Protein AF-0000000068017853 (afdb_homodimer)

Secondary structure (DSSP, 8-state):
--PPPPEEEEEEE-S-SEEE--SSPPSEEEEEEEEESSSEEEEEEEEE-TT--EEEEEEEE-S-SSSSSPEEEE--TT--EEEEEEEEEEEGGGTEEEEEEEEEEEESS-EEEEES--TT-EEEEEEEETT-EEEEEEEEESSSEEEEEEEEE-------/--PPPPEEEEEEE-S-SEEE--SSPPSEEEEEEEEESSSEEEEEEEEE-TT--EEEEEEEE-S-SSSSSPEEEE--TT--EEEEEEEEEEEGGGTEEEEEEEEEEEESS-EEEEES--TT-EEEEEEEETT-EEEEEEEEESSSEEEEEEEEE-------

Radius of gyration: 19.87 Å; Cα contacts (8 Å, |Δi|>4): 954; chains: 2; bounding box: 51×51×42 Å

Solvent-accessible surface area (backbone atoms only — not comparable to full-atom values): 16069 Å² total; per-residue (Å²): 129,84,66,72,58,50,31,42,35,48,64,49,62,35,84,53,60,43,83,47,73,72,89,70,69,55,64,33,48,41,32,41,35,38,25,32,35,72,36,31,10,19,42,26,36,31,24,22,29,80,83,65,45,80,44,77,46,68,71,40,33,32,88,52,41,73,49,94,66,62,51,71,49,73,50,52,98,88,42,48,31,32,26,41,36,37,19,34,16,48,42,72,95,75,72,36,71,42,18,31,13,22,44,27,44,28,38,82,81,49,73,48,73,66,44,34,67,39,59,88,40,53,76,48,72,48,40,36,36,81,73,15,27,55,18,47,61,35,31,17,22,40,65,33,25,11,20,43,24,40,27,34,33,31,38,64,75,72,84,123,127,83,68,70,58,49,31,42,36,50,64,48,60,33,83,53,60,44,82,47,73,72,90,70,69,55,64,34,48,41,32,40,36,40,26,33,36,72,34,33,10,19,44,26,37,31,25,22,31,82,84,67,46,80,44,79,47,67,70,41,34,32,88,51,40,72,52,92,68,61,51,70,49,73,49,54,96,89,41,50,32,31,28,42,35,36,21,33,14,48,43,69,96,74,70,36,72,41,19,31,14,24,42,26,43,28,38,82,82,50,73,46,71,66,43,34,65,40,58,86,38,52,74,49,72,48,39,36,35,82,72,16,26,53,20,45,61,34,32,17,23,40,66,33,25,12,20,44,23,38,28,34,34,31,39,65,72,71,78,124

Organism: Hordeum vulgare subsp. vulgare (NCBI:txid112509)

Nearest PDB structures (foldseek):
  5xfh-assembly1_B  TM=9.589E-01  e=2.106E-15  Oryza sativa Japonica Group
  5gvy-assembly1_B  TM=9.186E-01  e=6.347E-15  Oryza sativa Indica Group
  5xfh-assembly1_A  TM=9.585E-01  e=2.584E-14  Oryza sativa Japonica Group
  1xxr-assembly1_C  TM=8.280E-01  e=3.356E-11  Morus nigra
  1ouw-assembly2_D  TM=7.737E-01  e=3.203E-10  Calystegia sepium

InterPro domains:
  IPR001229 Jacalin-like lectin domain [PF01419] (9-151)
  IPR001229 Jacalin-like lectin domain [PS51752] (6-154)
  IPR001229 Jacalin-like lectin domain [SM00915] (14-154)
  IPR033734 Jacalin-like lectin domain, plant [cd09612] (17-152)
  IPR036404 Jacalin-like lectin domain superfamily [G3DSA:2.100.10.30] (5-154)
  IPR036404 Jacalin-like lectin domain superfamily [SSF51101] (4-154)

Structure (mmCIF, N/CA/C/O backbone):
data_AF-0000000068017853-model_v1
#
loop_
_entity.id
_entity.type
_entity.pdbx_description
1 polymer 'Predicted protein'
#
loop_
_atom_site.group_PDB
_atom_site.id
_atom_site.type_symbol
_atom_site.label_atom_id
_atom_site.label_alt_id
_atom_site.label_comp_id
_atom_site.label_asym_id
_atom_site.label_entity_id
_atom_site.label_seq_id
_atom_site.pdbx_PDB_ins_code
_atom_site.Cartn_x
_atom_site.Cartn_y
_atom_site.Cartn_z
_atom_site.occupancy
_atom_site.B_iso_or_equiv
_atom_site.auth_seq_id
_atom_site.auth_comp_id
_atom_site.auth_asym_id
_atom_site.auth_atom_id
_atom_site.pdbx_PDB_model_num
ATOM 1 N N . MET A 1 1 ? 26.875 -0.971 -8.438 1 36.81 1 MET A N 1
ATOM 2 C CA . MET A 1 1 ? 25.719 -0.076 -8.375 1 36.81 1 MET A CA 1
ATOM 3 C C . MET A 1 1 ? 24.688 -0.592 -7.375 1 36.81 1 MET A C 1
ATOM 5 O O . MET A 1 1 ? 24.219 -1.723 -7.496 1 36.81 1 MET A O 1
ATOM 9 N N . SER A 1 2 ? 24.812 -0.214 -6.188 1 47.81 2 SER A N 1
ATOM 10 C CA . SER A 1 2 ? 24.141 -0.821 -5.047 1 47.81 2 SER A CA 1
ATOM 11 C C . SER A 1 2 ? 22.625 -0.876 -5.266 1 47.81 2 SER A C 1
ATOM 13 O O . SER A 1 2 ? 22.031 0.088 -5.75 1 47.81 2 SER A O 1
ATOM 15 N N . SER A 1 3 ? 22.062 -2.084 -5.508 1 62.06 3 SER A N 1
ATOM 16 C CA . SER A 1 3 ? 20.656 -2.33 -5.746 1 62.06 3 SER A CA 1
ATOM 17 C C . SER A 1 3 ? 19.781 -1.614 -4.715 1 62.06 3 SER A C 1
ATOM 19 O O . SER A 1 3 ? 20.172 -1.501 -3.547 1 62.06 3 SER A O 1
ATOM 21 N N . SER A 1 4 ? 18.891 -0.824 -5.207 1 76.81 4 SER A N 1
ATOM 22 C CA . SER A 1 4 ? 17.969 -0.13 -4.32 1 76.81 4 SER A CA 1
ATOM 23 C C . SER A 1 4 ? 17.188 -1.115 -3.455 1 76.81 4 SER A C 1
ATOM 25 O O . SER A 1 4 ? 16.672 -2.121 -3.955 1 76.81 4 SER A O 1
ATOM 27 N N . PRO A 1 5 ? 17.156 -0.916 -2.262 1 88 5 PRO A N 1
ATOM 28 C CA . PRO A 1 5 ? 16.406 -1.817 -1.388 1 88 5 PRO A CA 1
ATOM 29 C C . PRO A 1 5 ? 14.906 -1.81 -1.685 1 88 5 PRO A C 1
ATOM 31 O O . PRO A 1 5 ? 14.367 -0.805 -2.16 1 88 5 PRO A O 1
ATOM 34 N N . VAL A 1 6 ? 14.266 -2.902 -1.474 1 93.69 6 VAL A N 1
ATOM 35 C CA . VAL A 1 6 ? 12.844 -3.061 -1.736 1 93.69 6 VAL A CA 1
ATOM 36 C C . VAL A 1 6 ? 12.055 -2.873 -0.442 1 93.69 6 VAL A C 1
ATOM 38 O O . VAL A 1 6 ? 12.57 -3.125 0.649 1 93.69 6 VAL A O 1
ATOM 41 N N . VAL A 1 7 ? 10.875 -2.396 -0.59 1 96.12 7 VAL A N 1
ATOM 42 C CA . VAL A 1 7 ? 9.914 -2.344 0.508 1 96.12 7 VAL A CA 1
ATOM 43 C C . VAL A 1 7 ? 9 -3.566 0.456 1 96.12 7 VAL A C 1
ATOM 45 O O . VAL A 1 7 ? 8.562 -3.977 -0.621 1 96.12 7 VAL A O 1
ATOM 48 N N . LYS A 1 8 ? 8.805 -4.16 1.636 1 97.69 8 LYS A N 1
ATOM 49 C CA . LYS A 1 8 ? 7.887 -5.293 1.748 1 97.69 8 LYS A CA 1
ATOM 50 C C . LYS A 1 8 ? 6.566 -4.871 2.385 1 97.69 8 LYS A C 1
ATOM 52 O O . LYS A 1 8 ? 6.539 -4.426 3.535 1 97.69 8 LYS A O 1
ATOM 57 N N . LEU A 1 9 ? 5.41 -5.023 1.639 1 98.75 9 LEU A N 1
ATOM 58 C CA . LEU A 1 9 ? 4.105 -4.516 2.051 1 98.75 9 LEU A CA 1
ATOM 59 C C . LEU A 1 9 ? 3.09 -5.645 2.154 1 98.75 9 LEU A C 1
ATOM 61 O O . LEU A 1 9 ? 2.961 -6.457 1.233 1 98.75 9 LEU A O 1
ATOM 65 N N . GLY A 1 10 ? 2.229 -5.621 3.137 1 98.44 10 GLY A N 1
ATOM 66 C CA . GLY A 1 10 ? 1.242 -6.672 3.338 1 98.44 10 GLY A CA 1
ATOM 67 C C . GLY A 1 10 ? 1.654 -7.684 4.391 1 98.44 10 GLY A C 1
ATOM 68 O O . GLY A 1 10 ? 2.359 -7.344 5.344 1 98.44 10 GLY A O 1
ATOM 69 N N . PRO A 1 11 ? 1.169 -8.867 4.262 1 98.38 11 PRO A N 1
ATOM 70 C CA . PRO A 1 11 ? 0.202 -9.352 3.271 1 98.38 11 PRO A CA 1
ATOM 71 C C . PRO A 1 11 ? -1.237 -8.984 3.627 1 98.38 11 PRO A C 1
ATOM 73 O O . PRO A 1 11 ? -1.512 -8.562 4.754 1 98.38 11 PRO A O 1
ATOM 76 N N . TRP A 1 12 ? -2.117 -9.062 2.74 1 98.75 12 TRP A N 1
ATOM 77 C CA . TRP A 1 12 ? -3.564 -8.953 2.9 1 98.75 12 TRP A CA 1
ATOM 78 C C . TRP A 1 12 ? -4.246 -10.289 2.625 1 98.75 12 TRP A C 1
ATOM 80 O O . TRP A 1 12 ? -3.867 -11.008 1.696 1 98.75 12 TRP A O 1
ATOM 90 N N . GLY A 1 13 ? -5.223 -10.594 3.336 1 98.44 13 GLY A N 1
ATOM 91 C CA . GLY A 1 13 ? -5.945 -11.836 3.146 1 98.44 13 GLY A CA 1
ATOM 92 C C . GLY A 1 13 ? -6.102 -12.633 4.426 1 98.44 13 GLY A C 1
ATOM 93 O O . GLY A 1 13 ? -6.242 -12.062 5.508 1 98.44 13 GLY A O 1
ATOM 94 N N . GLY A 1 14 ? -6.227 -13.961 4.312 1 97.69 14 GLY A N 1
ATOM 95 C CA . GLY A 1 14 ? -6.449 -14.828 5.457 1 97.69 14 GLY A CA 1
ATOM 96 C C . GLY A 1 14 ? -5.18 -15.5 5.953 1 97.69 14 GLY A C 1
ATOM 97 O O . GLY A 1 14 ? -4.105 -15.297 5.387 1 97.69 14 GLY A O 1
ATOM 98 N N . ASP A 1 15 ? -5.352 -16.344 6.984 1 96.75 15 ASP A N 1
ATOM 99 C CA . ASP A 1 15 ? -4.203 -16.984 7.625 1 96.75 15 ASP A CA 1
ATOM 100 C C . ASP A 1 15 ? -4.148 -18.469 7.293 1 96.75 15 ASP A C 1
ATOM 102 O O . ASP A 1 15 ? -3.312 -19.203 7.836 1 96.75 15 ASP A O 1
ATOM 106 N N . ASP A 1 16 ? -4.973 -18.906 6.395 1 96.81 16 ASP A N 1
ATOM 107 C CA . ASP A 1 16 ? -4.961 -20.312 6.004 1 96.81 16 ASP A CA 1
ATOM 108 C C . ASP A 1 16 ? -3.762 -20.625 5.113 1 96.81 16 ASP A C 1
ATOM 110 O O . ASP A 1 16 ? -3.045 -19.719 4.684 1 96.81 16 ASP A O 1
ATOM 114 N N . GLY A 1 17 ? -3.504 -21.922 4.961 1 97.75 17 GLY A N 1
ATOM 115 C CA . GLY A 1 17 ? -2.424 -22.359 4.09 1 97.75 17 GLY A CA 1
ATOM 116 C C . GLY A 1 17 ? -1.049 -22.156 4.695 1 97.75 17 GLY A C 1
ATOM 117 O O . GLY A 1 17 ? -0.903 -22.094 5.918 1 97.75 17 GLY A O 1
ATOM 118 N N . VAL A 1 18 ? -0.08 -22.172 3.842 1 98.38 18 VAL A N 1
ATOM 119 C CA . VAL A 1 18 ? 1.31 -22.016 4.262 1 98.38 18 VAL A CA 1
ATOM 120 C C . VAL A 1 18 ? 1.89 -20.719 3.701 1 98.38 18 VAL A C 1
ATOM 122 O O . VAL A 1 18 ? 1.58 -20.344 2.572 1 98.38 18 VAL A O 1
ATOM 125 N N . ALA A 1 19 ? 2.746 -20.141 4.559 1 98.69 19 ALA A N 1
ATOM 126 C CA . ALA A 1 19 ? 3.398 -18.906 4.137 1 98.69 19 ALA A CA 1
ATOM 127 C C . ALA A 1 19 ? 4.43 -19.172 3.041 1 98.69 19 ALA A C 1
ATOM 129 O O . ALA A 1 19 ? 5.168 -20.156 3.107 1 98.69 19 ALA A O 1
ATOM 130 N N . HIS A 1 20 ? 4.469 -18.344 2.023 1 98.81 20 HIS A N 1
ATOM 131 C CA . HIS A 1 20 ? 5.445 -18.391 0.94 1 98.81 20 HIS A CA 1
ATOM 132 C C . HIS A 1 20 ? 6.137 -17.047 0.771 1 98.81 20 HIS A C 1
ATOM 134 O O . HIS A 1 20 ? 5.5 -15.992 0.89 1 98.81 20 HIS A O 1
ATOM 140 N N . ASP A 1 21 ? 7.391 -17.078 0.522 1 98.62 21 ASP A N 1
ATOM 141 C CA . ASP A 1 21 ? 8.188 -15.875 0.29 1 98.62 21 ASP A CA 1
ATOM 142 C C . ASP A 1 21 ? 9.359 -16.172 -0.643 1 98.62 21 ASP A C 1
ATOM 144 O O . ASP A 1 21 ? 9.609 -17.328 -0.991 1 98.62 21 ASP A O 1
ATOM 148 N N . ILE A 1 22 ? 9.953 -15.102 -1.089 1 98.12 22 ILE A N 1
ATOM 149 C CA . ILE A 1 22 ? 11.18 -15.258 -1.865 1 98.12 22 ILE A CA 1
ATOM 150 C C . ILE A 1 22 ? 12.383 -14.898 -1.001 1 98.12 22 ILE A C 1
ATOM 152 O O . ILE A 1 22 ? 12.273 -14.117 -0.056 1 98.12 22 ILE A O 1
ATOM 156 N N . THR A 1 23 ? 13.531 -15.484 -1.418 1 95.44 23 THR A N 1
ATOM 157 C CA . THR A 1 23 ? 14.703 -15.32 -0.562 1 95.44 23 THR A CA 1
ATOM 158 C C . THR A 1 23 ? 15.688 -14.336 -1.178 1 95.44 23 THR A C 1
ATOM 160 O O . THR A 1 23 ? 16.531 -13.758 -0.474 1 95.44 23 THR A O 1
ATOM 163 N N . VAL A 1 24 ? 15.672 -14.234 -2.492 1 96.19 24 VAL A N 1
ATOM 164 C CA . VAL A 1 24 ? 16.547 -13.281 -3.17 1 96.19 24 VAL A CA 1
ATOM 165 C C . VAL A 1 24 ? 15.781 -11.992 -3.469 1 96.19 24 VAL A C 1
ATOM 167 O O . VAL A 1 24 ? 14.656 -12.039 -3.969 1 96.19 24 VAL A O 1
ATOM 170 N N . ALA A 1 25 ? 16.344 -10.844 -3.154 1 94.06 25 ALA A N 1
ATOM 171 C CA . ALA A 1 25 ? 15.672 -9.562 -3.344 1 94.06 25 ALA A CA 1
ATOM 172 C C . ALA A 1 25 ? 15.359 -9.32 -4.82 1 94.06 25 ALA A C 1
ATOM 174 O O . ALA A 1 25 ? 16.266 -9.328 -5.66 1 94.06 25 ALA A O 1
ATOM 175 N N . PRO A 1 26 ? 14.117 -9.062 -5.109 1 96 26 PRO A N 1
ATOM 176 C CA . PRO A 1 26 ? 13.742 -8.852 -6.512 1 96 26 PRO A CA 1
ATOM 177 C C . PRO A 1 26 ? 14.031 -7.434 -6.992 1 96 26 PRO A C 1
ATOM 179 O O . PRO A 1 26 ? 13.875 -6.473 -6.23 1 96 26 PRO A O 1
ATOM 182 N N . GLN A 1 27 ? 14.445 -7.316 -8.297 1 94.38 27 GLN A N 1
ATOM 183 C CA . GLN A 1 27 ? 14.688 -5.996 -8.867 1 94.38 27 GLN A CA 1
ATOM 184 C C . GLN A 1 27 ? 13.773 -5.734 -10.062 1 94.38 27 GLN A C 1
ATOM 186 O O . GLN A 1 27 ? 13.484 -4.582 -10.391 1 94.38 27 GLN A O 1
ATOM 191 N N . ARG A 1 28 ? 13.328 -6.828 -10.672 1 95.38 28 ARG A N 1
ATOM 192 C CA . ARG A 1 28 ? 12.438 -6.684 -11.82 1 95.38 28 ARG A CA 1
ATOM 193 C C . ARG A 1 28 ? 11.562 -7.922 -11.992 1 95.38 28 ARG A C 1
ATOM 195 O O . ARG A 1 28 ? 12.062 -9.047 -11.992 1 95.38 28 ARG A O 1
ATOM 202 N N . LEU A 1 29 ? 10.305 -7.715 -12.156 1 97.88 29 LEU A N 1
ATOM 203 C CA . LEU A 1 29 ? 9.406 -8.812 -12.516 1 97.88 29 LEU A CA 1
ATOM 204 C C . LEU A 1 29 ? 9.492 -9.117 -14.008 1 97.88 29 LEU A C 1
ATOM 206 O O . LEU A 1 29 ? 9.539 -8.195 -14.828 1 97.88 29 LEU A O 1
ATOM 210 N N . GLU A 1 30 ? 9.539 -10.336 -14.336 1 98.38 30 GLU A N 1
ATOM 211 C CA . GLU A 1 30 ? 9.633 -10.734 -15.734 1 98.38 30 GLU A CA 1
ATOM 212 C C . GLU A 1 30 ? 8.32 -11.328 -16.234 1 98.38 30 GLU A C 1
ATOM 214 O O . GLU A 1 30 ? 7.898 -11.078 -17.359 1 98.38 30 GLU A O 1
ATOM 219 N N . SER A 1 31 ? 7.73 -12.125 -15.453 1 98.88 31 SER A N 1
ATOM 220 C CA . SER A 1 31 ? 6.465 -12.742 -15.844 1 98.88 31 SER A CA 1
ATOM 221 C C . SER A 1 31 ? 5.645 -13.133 -14.617 1 98.88 31 SER A C 1
ATOM 223 O O . SER A 1 31 ? 6.191 -13.312 -13.531 1 98.88 31 SER A O 1
ATOM 225 N N . ILE A 1 32 ? 4.34 -13.258 -14.742 1 98.94 32 ILE A N 1
ATOM 226 C CA . ILE A 1 32 ? 3.395 -13.703 -13.727 1 98.94 32 ILE A CA 1
ATOM 227 C C . ILE A 1 32 ? 2.432 -14.727 -14.328 1 98.94 32 ILE A C 1
ATOM 229 O O . ILE A 1 32 ? 1.851 -14.484 -15.391 1 98.94 32 ILE A O 1
ATOM 233 N N . THR A 1 33 ? 2.334 -15.82 -13.734 1 98.88 33 THR A N 1
ATOM 234 C CA . THR A 1 33 ? 1.409 -16.875 -14.148 1 98.88 33 THR A CA 1
ATOM 235 C C . THR A 1 33 ? 0.33 -17.094 -13.094 1 98.88 33 THR A C 1
ATOM 237 O O . THR A 1 33 ? 0.636 -17.266 -11.914 1 98.88 33 THR A O 1
ATOM 240 N N . ILE A 1 34 ? -0.96 -17.094 -13.5 1 98.81 34 ILE A N 1
ATOM 241 C CA . ILE A 1 34 ? -2.076 -17.141 -12.562 1 98.81 34 ILE A CA 1
ATOM 242 C C . ILE A 1 34 ? -3.062 -18.234 -12.992 1 98.81 34 ILE A C 1
ATOM 244 O O . ILE A 1 34 ? -3.48 -18.266 -14.156 1 98.81 34 ILE A O 1
ATOM 248 N N . ARG A 1 35 ? -3.383 -19.125 -12.109 1 98.62 35 ARG A N 1
ATOM 249 C CA . ARG A 1 35 ? -4.543 -20 -12.234 1 98.62 35 ARG A CA 1
ATOM 250 C C . ARG A 1 35 ? -5.73 -19.453 -11.445 1 98.62 35 ARG A C 1
ATOM 252 O O . ARG A 1 35 ? -5.598 -19.109 -10.273 1 98.62 35 ARG A O 1
ATOM 259 N N . TRP A 1 36 ? -6.848 -19.422 -12.141 1 98.56 36 TRP A N 1
ATOM 260 C CA . TRP A 1 36 ? -7.961 -18.766 -11.461 1 98.56 36 TRP A CA 1
ATOM 261 C C . TRP A 1 36 ? -9.297 -19.281 -11.984 1 98.56 36 TRP A C 1
ATOM 263 O O . TRP A 1 36 ? -9.359 -19.891 -13.055 1 98.56 36 TRP A O 1
ATOM 273 N N . GLY A 1 37 ? -10.289 -19.188 -11.258 1 97.31 37 GLY A N 1
ATOM 274 C CA . GLY A 1 37 ? -11.711 -19.375 -11.508 1 97.31 37 GLY A CA 1
ATOM 275 C C . GLY A 1 37 ? -12.586 -18.438 -10.719 1 97.31 37 GLY A C 1
ATOM 276 O O . GLY A 1 37 ? -12.445 -17.219 -10.812 1 97.31 37 GLY A O 1
ATOM 277 N N . LYS A 1 38 ? -13.406 -18.984 -9.852 1 96.12 38 LYS A N 1
ATOM 278 C CA . LYS A 1 38 ? -14.188 -18.125 -8.969 1 96.12 38 LYS A CA 1
ATOM 279 C C . LYS A 1 38 ? -13.281 -17.297 -8.055 1 96.12 38 LYS A C 1
ATOM 281 O O . LYS A 1 38 ? -13.578 -16.141 -7.746 1 96.12 38 LYS A O 1
ATOM 286 N N . VAL A 1 39 ? -12.18 -17.969 -7.633 1 98.12 39 VAL A N 1
ATOM 287 C CA . VAL A 1 39 ? -11.133 -17.344 -6.84 1 98.12 39 VAL A CA 1
ATOM 288 C C . VAL A 1 39 ? -9.766 -17.641 -7.453 1 98.12 39 VAL A C 1
ATOM 290 O O . VAL A 1 39 ? -9.672 -18.266 -8.508 1 98.12 39 VAL A O 1
ATOM 293 N N . LEU A 1 40 ? -8.734 -17.156 -6.898 1 98.75 40 LEU A N 1
ATOM 294 C CA . LEU A 1 40 ? -7.387 -17.453 -7.379 1 98.75 40 LEU A CA 1
ATOM 295 C C . LEU A 1 40 ? -6.887 -18.781 -6.828 1 98.75 40 LEU A C 1
ATOM 297 O O . LEU A 1 40 ? -6.887 -18.984 -5.613 1 98.75 40 LEU A O 1
ATOM 301 N N . ASP A 1 41 ? -6.488 -19.594 -7.707 1 98.62 41 ASP A N 1
ATOM 302 C CA . ASP A 1 41 ? -6 -20.906 -7.309 1 98.62 41 ASP A CA 1
ATOM 303 C C . ASP A 1 41 ? -4.496 -20.891 -7.039 1 98.62 41 ASP A C 1
ATOM 305 O O . ASP A 1 41 ? -4.031 -21.438 -6.039 1 98.62 41 ASP A O 1
ATOM 309 N N . SER A 1 42 ? -3.801 -20.219 -7.879 1 98.62 42 SER A N 1
ATOM 310 C CA . SER A 1 42 ? -2.357 -20.188 -7.66 1 98.62 42 SER A CA 1
ATOM 311 C C . SER A 1 42 ? -1.707 -19.031 -8.406 1 98.62 42 SER A C 1
ATOM 313 O O . SER A 1 42 ? -2.281 -18.5 -9.352 1 98.62 42 SER A O 1
ATOM 315 N N . VAL A 1 43 ? -0.53 -18.625 -7.965 1 98.81 43 VAL A N 1
ATOM 316 C CA . VAL A 1 43 ? 0.291 -17.609 -8.602 1 98.81 43 VAL A CA 1
ATOM 317 C C . VAL A 1 43 ? 1.741 -18.078 -8.68 1 98.81 43 VAL A C 1
ATOM 319 O O . VAL A 1 43 ? 2.24 -18.719 -7.754 1 98.81 43 VAL A O 1
ATOM 322 N N . ALA A 1 44 ? 2.383 -17.812 -9.75 1 98.88 44 ALA A N 1
ATOM 323 C CA . ALA A 1 44 ? 3.818 -17.969 -9.961 1 98.88 44 ALA A CA 1
ATOM 324 C C . ALA A 1 44 ? 4.402 -16.75 -10.68 1 98.88 44 ALA A C 1
ATOM 326 O O . ALA A 1 44 ? 3.686 -16.031 -11.375 1 98.88 44 ALA A O 1
ATOM 327 N N . PHE A 1 45 ? 5.691 -16.547 -10.438 1 98.94 45 PHE A N 1
ATOM 328 C CA . PHE A 1 45 ? 6.301 -15.445 -11.164 1 98.94 45 PHE A CA 1
ATOM 329 C C . PHE A 1 45 ? 7.809 -15.641 -11.289 1 98.94 45 PHE A C 1
ATOM 331 O O . PHE A 1 45 ? 8.406 -16.391 -10.516 1 98.94 45 PHE A O 1
ATOM 338 N N . THR A 1 46 ? 8.352 -15.023 -12.258 1 98.88 46 THR A N 1
ATOM 339 C CA . THR A 1 46 ? 9.797 -14.938 -12.43 1 98.88 46 THR A CA 1
ATOM 340 C C . THR A 1 46 ? 10.266 -13.492 -12.289 1 98.88 46 THR A C 1
ATOM 342 O O . THR A 1 46 ? 9.539 -12.555 -12.625 1 98.88 46 THR A O 1
ATOM 345 N N . TYR A 1 47 ? 11.469 -13.359 -11.781 1 98.31 47 TYR A N 1
ATOM 346 C CA . TYR A 1 47 ? 12.016 -12.031 -11.539 1 98.31 47 TYR A CA 1
ATOM 347 C C . TYR A 1 47 ? 13.539 -12.047 -11.633 1 98.31 47 TYR A C 1
ATOM 349 O O . TYR A 1 47 ? 14.156 -13.109 -11.586 1 98.31 47 TYR A O 1
ATOM 357 N N . ARG A 1 48 ? 14.117 -10.922 -11.82 1 97.19 48 ARG A N 1
ATOM 358 C CA . ARG A 1 48 ? 15.57 -10.75 -11.836 1 97.19 48 ARG A CA 1
ATOM 359 C C . ARG A 1 48 ? 16.047 -10.062 -10.562 1 97.19 48 ARG A C 1
ATOM 361 O O . ARG A 1 48 ? 15.367 -9.195 -10.023 1 97.19 48 ARG A O 1
ATOM 368 N N . ASP A 1 49 ? 17.203 -10.523 -10.141 1 95.38 49 ASP A N 1
ATOM 369 C CA . ASP A 1 49 ? 17.812 -9.891 -8.977 1 95.38 49 ASP A CA 1
ATOM 370 C C . ASP A 1 49 ? 18.812 -8.805 -9.398 1 95.38 49 ASP A C 1
ATOM 372 O O . ASP A 1 49 ? 18.844 -8.406 -10.562 1 95.38 49 ASP A O 1
ATOM 376 N N . LYS A 1 50 ? 19.531 -8.258 -8.445 1 91.94 50 LYS A N 1
ATOM 377 C CA . LYS A 1 50 ? 20.422 -7.133 -8.703 1 91.94 50 LYS A CA 1
ATOM 378 C C . LYS A 1 50 ? 21.531 -7.516 -9.688 1 91.94 50 LYS A C 1
ATOM 380 O O . LYS A 1 50 ? 22.078 -6.652 -10.375 1 91.94 50 LYS A O 1
ATOM 385 N N . ASP A 1 51 ? 21.859 -8.828 -9.75 1 93.94 51 ASP A N 1
ATOM 386 C CA . ASP A 1 51 ? 22.906 -9.328 -10.648 1 93.94 51 ASP A CA 1
ATOM 387 C C . ASP A 1 51 ? 22.297 -9.805 -11.969 1 93.94 51 ASP A C 1
ATOM 389 O O . ASP A 1 51 ? 22.938 -10.547 -12.719 1 93.94 51 ASP A O 1
ATOM 393 N N . ASN A 1 52 ? 21.047 -9.547 -12.203 1 95.06 52 ASN A N 1
ATOM 394 C CA . ASN A 1 52 ? 20.328 -9.883 -13.422 1 95.06 52 ASN A CA 1
ATOM 395 C C . ASN A 1 52 ? 20.094 -11.383 -13.547 1 95.06 52 ASN A C 1
ATOM 397 O O . ASN A 1 52 ? 19.906 -11.898 -14.648 1 95.06 52 ASN A O 1
ATOM 401 N N . GLN A 1 53 ? 20.234 -12.023 -12.422 1 97.44 53 GLN A N 1
ATOM 402 C CA . GLN A 1 53 ? 19.922 -13.453 -12.43 1 97.44 53 GLN A CA 1
ATOM 403 C C . GLN A 1 53 ? 18.422 -13.695 -12.367 1 97.44 53 GLN A C 1
ATOM 405 O O . GLN A 1 53 ? 17.719 -13.016 -11.617 1 97.44 53 GLN A O 1
ATOM 410 N N . LEU A 1 54 ? 17.969 -14.656 -13.141 1 98.19 54 LEU A N 1
ATOM 411 C CA . LEU A 1 54 ? 16.547 -15 -13.188 1 98.19 54 LEU A CA 1
ATOM 412 C C . LEU A 1 54 ? 16.188 -15.961 -12.062 1 98.19 54 LEU A C 1
ATOM 414 O O . LEU A 1 54 ? 16.891 -16.938 -11.82 1 98.19 54 LEU A O 1
ATOM 418 N N . HIS A 1 55 ? 15.109 -15.633 -11.352 1 98.69 55 HIS A N 1
ATOM 419 C CA . HIS A 1 55 ? 14.562 -16.484 -10.297 1 98.69 55 HIS A CA 1
ATOM 420 C C . HIS A 1 55 ? 13.094 -16.812 -10.562 1 98.69 55 HIS A C 1
ATOM 422 O O . HIS A 1 55 ? 12.391 -16.031 -11.203 1 98.69 55 HIS A O 1
ATOM 428 N N . THR A 1 56 ? 12.711 -17.984 -10.117 1 98.62 56 THR A N 1
ATOM 429 C CA . THR A 1 56 ? 11.32 -18.406 -10.227 1 98.62 56 THR A CA 1
ATOM 430 C C . THR A 1 56 ? 10.727 -18.656 -8.844 1 98.62 56 THR A C 1
ATOM 432 O O . THR A 1 56 ? 11.367 -19.266 -7.984 1 98.62 56 THR A O 1
ATOM 435 N N . ALA A 1 57 ? 9.516 -18.141 -8.609 1 98.75 57 ALA A N 1
ATOM 436 C CA . ALA A 1 57 ? 8.75 -18.406 -7.398 1 98.75 57 ALA A CA 1
ATOM 437 C C . ALA A 1 57 ? 7.406 -19.047 -7.727 1 98.75 57 ALA A C 1
ATOM 439 O O . ALA A 1 57 ? 6.719 -18.625 -8.656 1 98.75 57 ALA A O 1
ATOM 440 N N 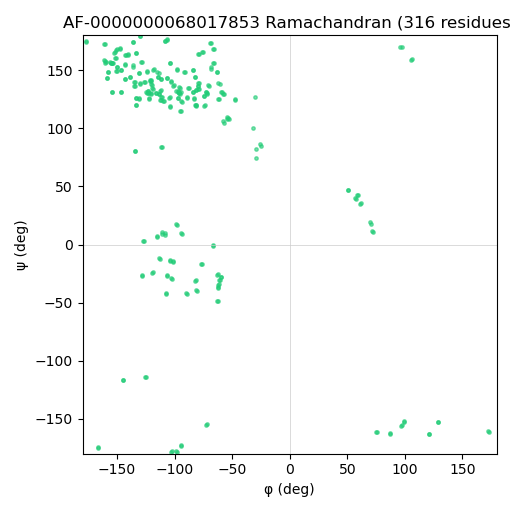. GLY A 1 58 ? 6.938 -20.031 -6.91 1 98.25 58 GLY A N 1
ATOM 441 C CA . GLY A 1 58 ? 5.672 -20.719 -7.121 1 98.25 58 GLY A CA 1
ATOM 442 C C . GLY A 1 58 ? 5.793 -21.922 -8.039 1 98.25 58 GLY A C 1
ATOM 443 O O . GLY A 1 58 ? 6.898 -22.375 -8.328 1 98.25 58 GLY A O 1
ATOM 444 N N . PRO A 1 59 ? 4.727 -22.297 -8.492 1 98.38 59 PRO A N 1
ATOM 445 C CA . PRO A 1 59 ? 3.373 -21.844 -8.172 1 98.38 59 PRO A CA 1
ATOM 446 C C . PRO A 1 59 ? 3.023 -22.031 -6.695 1 98.38 59 PRO A C 1
ATOM 448 O O . PRO A 1 59 ? 3.369 -23.047 -6.094 1 98.38 59 PRO A O 1
ATOM 451 N N . TRP A 1 60 ? 2.51 -21.047 -6.094 1 98.88 60 TRP A N 1
ATOM 452 C CA . TRP A 1 60 ? 1.901 -21.109 -4.77 1 98.88 60 TRP A CA 1
ATOM 453 C C . TRP A 1 60 ? 0.392 -21.297 -4.871 1 98.88 60 TRP A C 1
ATOM 455 O O . TRP A 1 60 ? -0.321 -20.422 -5.355 1 98.88 60 TRP A O 1
ATOM 465 N N . GLY A 1 61 ? -0.101 -22.422 -4.402 1 98.5 61 GLY A N 1
ATOM 466 C CA . GLY A 1 61 ? -1.514 -22.75 -4.496 1 98.5 61 GLY A CA 1
ATOM 467 C C . GLY A 1 61 ? -1.775 -24.047 -5.258 1 98.5 61 GLY A C 1
ATOM 468 O O . GLY A 1 61 ? -0.873 -24.859 -5.426 1 98.5 61 GLY A O 1
ATOM 469 N N . GLY A 1 62 ? -3.035 -24.266 -5.707 1 97.31 62 GLY A N 1
ATOM 470 C CA . GLY A 1 62 ? -3.441 -25.531 -6.301 1 97.31 62 GLY A CA 1
ATOM 471 C C . GLY A 1 62 ? -3.537 -25.469 -7.812 1 97.31 62 GLY A C 1
ATOM 472 O O . GLY A 1 62 ? -3.195 -24.469 -8.43 1 97.31 62 GLY A O 1
ATOM 473 N N . ALA A 1 63 ? -3.932 -26.562 -8.383 1 96.25 63 ALA A N 1
ATOM 474 C CA . ALA A 1 63 ? -3.967 -26.734 -9.836 1 96.25 63 ALA A CA 1
ATOM 475 C C . ALA A 1 63 ? -5.371 -26.5 -10.383 1 96.25 63 ALA A C 1
ATOM 477 O O . ALA A 1 63 ? -5.699 -26.969 -11.484 1 96.25 63 ALA A O 1
ATOM 478 N N . GLY A 1 64 ? -6.164 -25.859 -9.539 1 96 64 GLY A N 1
ATOM 479 C CA . GLY A 1 64 ? -7.52 -25.594 -10.008 1 96 64 GLY A CA 1
ATOM 480 C C . GLY A 1 64 ? -7.582 -24.531 -11.078 1 96 64 GLY A C 1
ATOM 481 O O . GLY A 1 64 ? -6.664 -24.406 -11.891 1 96 64 GLY A O 1
ATOM 482 N N . GLY A 1 65 ? -8.727 -23.875 -11.188 1 94.69 65 GLY A N 1
ATOM 483 C CA . GLY A 1 65 ? -8.969 -22.859 -12.203 1 94.69 65 GLY A CA 1
ATOM 484 C C . GLY A 1 65 ? -9.875 -23.344 -13.32 1 94.69 65 GLY A C 1
ATOM 485 O O . GLY A 1 65 ? -10.047 -24.547 -13.508 1 94.69 65 GLY A O 1
ATOM 486 N N . GLU A 1 66 ? -10.414 -22.422 -13.945 1 94.19 66 GLU A N 1
ATOM 487 C CA . GLU A 1 66 ? -11.406 -22.766 -14.961 1 94.19 66 GLU A CA 1
ATOM 488 C C . GLU A 1 66 ? -10.734 -23.172 -16.266 1 94.19 66 GLU A C 1
ATOM 490 O O . GLU A 1 66 ? -11.289 -23.969 -17.031 1 94.19 66 GLU A O 1
ATOM 495 N N . LYS A 1 67 ? -9.555 -22.625 -16.594 1 93.44 67 LYS A N 1
ATOM 496 C CA . LYS A 1 67 ? -8.836 -22.938 -17.828 1 93.44 67 LYS A CA 1
ATOM 497 C C . LYS A 1 67 ? -7.859 -24.094 -17.641 1 93.44 67 LYS A C 1
ATOM 499 O O . LYS A 1 67 ? -7.285 -24.234 -16.562 1 93.44 67 LYS A O 1
ATOM 504 N N . GLU A 1 68 ? -7.684 -24.797 -18.641 1 93.06 68 GLU A N 1
ATOM 505 C CA . GLU A 1 68 ? -6.688 -25.859 -18.594 1 93.06 68 GLU A CA 1
ATOM 506 C C . GLU A 1 68 ? -5.285 -25.297 -18.375 1 93.06 68 GLU A C 1
ATOM 508 O O . GLU A 1 68 ? -4.551 -25.781 -17.5 1 93.06 68 GLU A O 1
ATOM 513 N N . ASP A 1 69 ? -5.012 -24.281 -19.219 1 96.25 69 ASP A N 1
ATOM 514 C CA . ASP A 1 69 ? -3.717 -23.625 -19.062 1 96.25 69 ASP A CA 1
ATOM 515 C C . ASP A 1 69 ? -3.852 -22.297 -18.297 1 96.25 69 ASP A C 1
ATOM 517 O O . ASP A 1 69 ? -4.777 -21.531 -18.547 1 96.25 69 ASP A O 1
ATOM 521 N N . PRO A 1 70 ? -2.898 -22.094 -17.391 1 97.88 70 PRO A N 1
ATOM 522 C CA . PRO A 1 70 ? -2.938 -20.812 -16.672 1 97.88 70 PRO A CA 1
ATOM 523 C C . PRO A 1 70 ? -2.662 -19.625 -17.578 1 97.88 70 PRO A C 1
ATOM 525 O O . PRO A 1 70 ? -2.111 -19.781 -18.672 1 97.88 70 PRO A O 1
ATOM 528 N N . ASP A 1 71 ? -3.121 -18.469 -17.188 1 98.31 71 ASP A N 1
ATOM 529 C CA . ASP A 1 71 ? -2.779 -17.234 -17.875 1 98.31 71 ASP A CA 1
ATOM 530 C C . ASP A 1 71 ? -1.391 -16.734 -17.469 1 98.31 71 ASP A C 1
ATOM 532 O O . ASP A 1 71 ? -1.053 -16.719 -16.281 1 98.31 71 ASP A O 1
ATOM 536 N N . THR A 1 72 ? -0.602 -16.359 -18.453 1 98.69 72 THR A N 1
ATOM 537 C CA . THR A 1 72 ? 0.73 -15.844 -18.156 1 98.69 72 THR A CA 1
ATOM 538 C C . THR A 1 72 ? 0.898 -14.438 -18.734 1 98.69 72 THR A C 1
ATOM 540 O O . THR A 1 72 ? 0.59 -14.203 -19.906 1 98.69 72 THR A O 1
ATOM 543 N N . ILE A 1 73 ? 1.278 -13.523 -17.891 1 98.81 73 ILE A N 1
ATOM 544 C CA . ILE A 1 73 ? 1.688 -12.188 -18.297 1 98.81 73 ILE A CA 1
ATOM 545 C C . ILE A 1 73 ? 3.207 -12.133 -18.453 1 98.81 73 ILE A C 1
ATOM 547 O O . ILE A 1 73 ? 3.945 -12.477 -17.516 1 98.81 73 ILE A O 1
ATOM 551 N N . THR A 1 74 ? 3.703 -11.773 -19.562 1 98.81 74 THR A N 1
ATOM 552 C CA . THR A 1 74 ? 5.125 -11.539 -19.781 1 98.81 74 THR A CA 1
ATOM 553 C C . THR A 1 74 ? 5.402 -10.047 -19.969 1 98.81 74 THR A C 1
ATOM 555 O O . THR A 1 74 ? 4.852 -9.422 -20.891 1 98.81 74 THR A O 1
ATOM 558 N N . LEU A 1 75 ? 6.246 -9.523 -19.172 1 98.5 75 LEU A N 1
ATOM 559 C CA . LEU A 1 75 ? 6.539 -8.094 -19.25 1 98.5 75 LEU A CA 1
ATOM 560 C C . LEU A 1 75 ? 7.656 -7.816 -20.25 1 98.5 75 LEU A C 1
ATOM 562 O O . LEU A 1 75 ? 8.703 -8.469 -20.219 1 98.5 75 LEU A O 1
ATOM 566 N N . GLY A 1 76 ? 7.461 -6.863 -21.047 1 97.69 76 GLY A N 1
ATOM 567 C CA . GLY A 1 76 ? 8.508 -6.434 -21.953 1 97.69 76 GLY A CA 1
ATOM 568 C C . GLY A 1 76 ? 9.68 -5.777 -21.266 1 97.69 76 GLY A C 1
ATOM 569 O O . GLY A 1 76 ? 9.625 -5.508 -20.062 1 97.69 76 GLY A O 1
ATOM 570 N N . PRO A 1 77 ? 10.734 -5.477 -22.031 1 95.31 77 PRO A N 1
ATOM 571 C CA . PRO A 1 77 ? 11.969 -4.961 -21.438 1 95.31 77 PRO A CA 1
ATOM 572 C C . PRO A 1 77 ? 11.766 -3.633 -20.703 1 95.31 77 PRO A C 1
ATOM 574 O O . PRO A 1 77 ? 12.461 -3.346 -19.734 1 95.31 77 PRO A O 1
ATOM 577 N N . SER A 1 78 ? 10.82 -2.762 -21.109 1 95.5 78 SER A N 1
ATOM 578 C CA . SER A 1 78 ? 10.594 -1.464 -20.469 1 95.5 78 SER A CA 1
ATOM 579 C C . SER A 1 78 ? 9.266 -1.436 -19.719 1 95.5 78 SER A C 1
ATOM 581 O O . SER A 1 78 ? 8.781 -0.365 -19.359 1 95.5 78 SER A O 1
ATOM 583 N N . GLU A 1 79 ? 8.695 -2.598 -19.625 1 97.44 79 GLU A N 1
ATOM 584 C CA . GLU A 1 79 ? 7.391 -2.68 -18.984 1 97.44 79 GLU A CA 1
ATOM 585 C C . GLU A 1 79 ? 7.531 -3.033 -17.5 1 97.44 79 GLU A C 1
ATOM 587 O O . GLU A 1 79 ? 8.312 -3.914 -17.141 1 97.44 79 GLU A O 1
ATOM 592 N N . TYR A 1 80 ? 6.863 -2.291 -16.625 1 97.38 80 TYR A N 1
ATOM 593 C CA . TYR A 1 80 ? 6.914 -2.539 -15.188 1 97.38 80 TYR A CA 1
ATOM 594 C C . TYR A 1 80 ? 5.555 -2.277 -14.539 1 97.38 80 TYR A C 1
ATOM 596 O O . TYR A 1 80 ? 4.73 -1.545 -15.094 1 97.38 80 TYR A O 1
ATOM 604 N N . ILE A 1 81 ? 5.277 -2.895 -13.43 1 98.38 81 ILE A N 1
ATOM 605 C CA . ILE A 1 81 ? 3.977 -2.824 -12.773 1 98.38 81 ILE A CA 1
ATOM 606 C C . ILE A 1 81 ? 3.877 -1.538 -11.961 1 98.38 81 ILE A C 1
ATOM 608 O O . ILE A 1 81 ? 4.629 -1.343 -11 1 98.38 81 ILE A O 1
ATOM 612 N N . THR A 1 82 ? 2.91 -0.678 -12.273 1 98.38 82 THR A N 1
ATOM 613 C CA . THR A 1 82 ? 2.721 0.602 -11.602 1 98.38 82 THR A CA 1
ATOM 614 C C . THR A 1 82 ? 1.583 0.517 -10.586 1 98.38 82 THR A C 1
ATOM 616 O O . THR A 1 82 ? 1.433 1.399 -9.742 1 98.38 82 THR A O 1
ATOM 619 N N . GLN A 1 83 ? 0.781 -0.556 -10.711 1 98.81 83 GLN A N 1
ATOM 620 C CA . GLN A 1 83 ? -0.332 -0.72 -9.781 1 98.81 83 GLN A CA 1
ATOM 621 C C . GLN A 1 83 ? -0.788 -2.176 -9.727 1 98.81 83 GLN A C 1
ATOM 623 O O . GLN A 1 83 ? -0.807 -2.869 -10.742 1 98.81 83 GLN A O 1
ATOM 628 N N . VAL A 1 84 ? -1.17 -2.625 -8.547 1 98.94 84 VAL A N 1
ATOM 629 C CA . VAL A 1 84 ? -1.844 -3.908 -8.375 1 98.94 84 VAL A CA 1
ATOM 630 C C . VAL A 1 84 ? -3.188 -3.699 -7.684 1 98.94 84 VAL A C 1
ATOM 632 O O . VAL A 1 84 ? -3.281 -2.945 -6.711 1 98.94 84 VAL A O 1
ATOM 635 N N . ASP A 1 85 ? -4.199 -4.27 -8.195 1 98.81 85 ASP A N 1
ATOM 636 C CA . ASP A 1 85 ? -5.508 -4.352 -7.559 1 98.81 85 ASP A CA 1
ATOM 637 C C . ASP A 1 85 ? -5.844 -5.793 -7.172 1 98.81 85 ASP A C 1
ATOM 639 O O . ASP A 1 85 ? -5.625 -6.715 -7.957 1 98.81 85 ASP A O 1
ATOM 643 N N . TRP A 1 86 ? -6.293 -5.977 -5.953 1 98.88 86 TRP A N 1
ATOM 644 C CA . TRP A 1 86 ? -6.738 -7.312 -5.566 1 98.88 86 TRP A CA 1
ATOM 645 C C . TRP A 1 86 ? -7.961 -7.234 -4.656 1 98.88 86 TRP A C 1
ATOM 647 O O . TRP A 1 86 ? -8.344 -6.148 -4.207 1 98.88 86 TRP A O 1
ATOM 657 N N . SER A 1 87 ? -8.641 -8.328 -4.52 1 98.75 87 SER A N 1
ATOM 658 C CA . SER A 1 87 ? -9.773 -8.406 -3.604 1 98.75 87 SER A CA 1
ATOM 659 C C . SER A 1 87 ? -9.688 -9.633 -2.711 1 98.75 87 SER A C 1
ATOM 661 O O . SER A 1 87 ? -9.078 -10.641 -3.09 1 98.75 87 SER A O 1
ATOM 663 N N . VAL A 1 88 ? -10.172 -9.523 -1.529 1 98.69 88 VAL A N 1
ATOM 664 C CA . VAL A 1 88 ? -10.219 -10.586 -0.53 1 98.69 88 VAL A CA 1
ATOM 665 C C . VAL A 1 88 ? -11.664 -10.859 -0.136 1 98.69 88 VAL A C 1
ATOM 667 O O . VAL A 1 88 ? -12.422 -9.938 0.158 1 98.69 88 VAL A O 1
ATOM 670 N N . GLY A 1 89 ? -12.023 -12.062 -0.157 1 98.44 89 GLY A N 1
ATOM 671 C CA . GLY A 1 89 ? -13.375 -12.445 0.204 1 98.44 89 GLY A CA 1
ATOM 672 C C . GLY A 1 89 ? -13.523 -13.938 0.44 1 98.44 89 GLY A C 1
ATOM 673 O O . GLY A 1 89 ? -12.539 -14.672 0.46 1 98.44 89 GLY A O 1
ATOM 674 N N . PRO A 1 90 ? -14.734 -14.367 0.661 1 97.94 90 PRO A N 1
ATOM 675 C CA . PRO A 1 90 ? -14.977 -15.773 0.975 1 97.94 90 PRO A CA 1
ATOM 676 C C . PRO A 1 90 ? -15.078 -16.656 -0.273 1 97.94 90 PRO A C 1
ATOM 678 O O . PRO A 1 90 ? -15.406 -16.156 -1.354 1 97.94 90 PRO A O 1
ATOM 681 N N . PHE A 1 91 ? -14.711 -17.859 -0.142 1 97.38 91 PHE A N 1
ATOM 682 C CA . PHE A 1 91 ? -15.062 -18.938 -1.059 1 97.38 91 PHE A CA 1
ATOM 683 C C . PHE A 1 91 ? -16 -19.938 -0.387 1 97.38 91 PHE A C 1
ATOM 685 O O . PHE A 1 91 ? -15.578 -21.016 0.033 1 97.38 91 PHE A O 1
ATOM 692 N N . LYS A 1 92 ? -17.266 -19.609 -0.412 1 95.56 92 LYS A N 1
ATOM 693 C CA . LYS A 1 92 ? -18.297 -20.266 0.382 1 95.56 92 LYS A CA 1
ATOM 694 C C . LYS A 1 92 ? -18.406 -21.75 0.008 1 95.56 92 LYS A C 1
ATOM 696 O O . LYS A 1 92 ? -18.641 -22.594 0.872 1 95.56 92 LYS A O 1
ATOM 701 N N . LEU A 1 93 ? -18.188 -22.094 -1.292 1 93.69 93 LEU A N 1
ATOM 702 C CA . LEU A 1 93 ? -18.297 -23.453 -1.779 1 93.69 93 LEU A CA 1
ATOM 703 C C . LEU A 1 93 ? -17.312 -24.375 -1.052 1 93.69 93 LEU A C 1
ATOM 705 O O . LEU A 1 93 ? -17.578 -25.562 -0.906 1 93.69 93 LEU A O 1
ATOM 709 N N . LYS A 1 94 ? -16.234 -23.766 -0.623 1 95.5 94 LYS A N 1
ATOM 710 C CA . LYS A 1 94 ? -15.195 -24.547 0.042 1 95.5 94 LYS A CA 1
ATOM 711 C C . LYS A 1 94 ? -15.047 -24.125 1.505 1 95.5 94 LYS A C 1
ATOM 713 O O . LYS A 1 94 ? -14.062 -24.484 2.16 1 95.5 94 LYS A O 1
ATOM 718 N N . GLU A 1 95 ? -15.93 -23.266 2.031 1 95.56 95 GLU A N 1
ATOM 719 C CA . GLU A 1 95 ? -15.992 -22.812 3.418 1 95.56 95 GLU A CA 1
ATOM 720 C C . GLU A 1 95 ? -14.719 -22.078 3.818 1 95.56 95 GLU A C 1
ATOM 722 O O . GLU A 1 95 ? -14.18 -22.297 4.898 1 95.56 95 GLU A O 1
ATOM 727 N N . ILE A 1 96 ? -14.164 -21.375 2.908 1 96.62 96 ILE A N 1
ATOM 728 C CA . ILE A 1 96 ? -13.016 -20.516 3.176 1 96.62 96 ILE A CA 1
ATOM 729 C C . ILE A 1 96 ? -13.492 -19.078 3.402 1 96.62 96 ILE A C 1
ATOM 731 O O . ILE A 1 96 ? -14.203 -18.516 2.568 1 96.62 96 ILE A O 1
ATOM 735 N N . GLU A 1 97 ? -13.148 -18.484 4.449 1 96.31 97 GLU A N 1
ATOM 736 C CA . GLU A 1 97 ? -13.641 -17.156 4.82 1 96.31 97 GLU A CA 1
ATOM 737 C C . GLU A 1 97 ? -12.875 -16.062 4.086 1 96.31 97 GLU A C 1
ATOM 739 O O . GLU A 1 97 ? -13.453 -15.039 3.701 1 96.31 97 GLU A O 1
ATOM 744 N N . HIS A 1 98 ? -11.555 -16.266 3.963 1 97.5 98 HIS A N 1
ATOM 745 C CA . HIS A 1 98 ? -10.719 -15.25 3.346 1 97.5 98 HIS A CA 1
ATOM 746 C C . HIS A 1 98 ? -9.766 -15.867 2.322 1 97.5 98 HIS A C 1
ATOM 748 O O . HIS A 1 98 ? -8.938 -16.719 2.666 1 97.5 98 HIS A O 1
ATOM 754 N N . CYS A 1 99 ? -9.844 -15.477 1.152 1 98.25 99 CYS A N 1
ATOM 755 C CA . CYS A 1 99 ? -8.898 -15.805 0.087 1 98.25 99 CYS A CA 1
ATOM 756 C C . CYS A 1 99 ? -8.867 -14.703 -0.965 1 98.25 99 CYS A C 1
ATOM 758 O O . CYS A 1 99 ? -9.648 -13.75 -0.905 1 98.25 99 CYS A O 1
ATOM 760 N N . ILE A 1 100 ? -7.875 -14.719 -1.793 1 98.88 100 ILE A N 1
ATOM 761 C CA . ILE A 1 100 ? -7.785 -13.734 -2.865 1 98.88 100 ILE A CA 1
ATOM 762 C C . ILE A 1 100 ? -8.805 -14.062 -3.953 1 98.88 100 ILE A C 1
ATOM 764 O O . ILE A 1 100 ? -8.773 -15.148 -4.535 1 98.88 100 ILE A O 1
ATOM 768 N N . THR A 1 101 ? -9.703 -13.156 -4.203 1 98.81 101 THR A N 1
ATOM 769 C CA . THR A 1 101 ? -10.82 -13.453 -5.094 1 98.81 101 THR A CA 1
ATOM 770 C C . THR A 1 101 ? -10.617 -12.797 -6.457 1 98.81 101 THR A C 1
ATOM 772 O O . THR A 1 101 ? -11.305 -13.125 -7.422 1 98.81 101 THR A O 1
ATOM 775 N N . SER A 1 102 ? -9.68 -11.898 -6.477 1 98.88 102 SER A N 1
ATOM 776 C CA . SER A 1 102 ? -9.32 -11.32 -7.766 1 98.88 102 SER A CA 1
ATOM 777 C C . SER A 1 102 ? -7.934 -10.68 -7.715 1 98.88 102 SER A C 1
ATOM 779 O O . SER A 1 102 ? -7.445 -10.328 -6.641 1 98.88 102 SER A O 1
ATOM 781 N N . LEU A 1 103 ? -7.305 -10.555 -8.844 1 98.81 103 LEU A N 1
ATOM 782 C CA . LEU A 1 103 ? -6.004 -9.922 -9.023 1 98.81 103 LEU A CA 1
ATOM 783 C C . LEU A 1 103 ? -5.926 -9.219 -10.375 1 98.81 103 LEU A C 1
ATOM 785 O O . LEU A 1 103 ? -6.332 -9.781 -11.398 1 98.81 103 LEU A O 1
ATOM 789 N N . LYS A 1 104 ? -5.5 -8.016 -10.383 1 98.88 104 LYS A N 1
ATOM 790 C CA . LYS A 1 104 ? -5.289 -7.215 -11.578 1 98.88 104 LYS A CA 1
ATOM 791 C C . LYS A 1 104 ? -3.951 -6.484 -11.523 1 98.88 104 LYS A C 1
ATOM 793 O O . LYS A 1 104 ? -3.58 -5.934 -10.484 1 98.88 104 LYS A O 1
ATOM 798 N N . PHE A 1 105 ? -3.211 -6.484 -12.633 1 98.88 105 PHE A N 1
ATOM 799 C CA . PHE A 1 105 ? -1.941 -5.773 -12.742 1 98.88 105 PHE A CA 1
ATOM 800 C C . PHE A 1 105 ? -2.029 -4.664 -13.781 1 98.88 105 PHE A C 1
ATOM 802 O O . PHE A 1 105 ? -2.514 -4.883 -14.898 1 98.88 105 PHE A O 1
ATOM 809 N N . VAL A 1 106 ? -1.623 -3.52 -13.414 1 98.88 106 VAL A N 1
ATOM 810 C CA . VAL A 1 106 ? -1.496 -2.391 -14.328 1 98.88 106 VAL A CA 1
ATOM 811 C C . VAL A 1 106 ? -0.021 -2.045 -14.523 1 98.88 106 VAL A C 1
ATOM 813 O O . VAL A 1 106 ? 0.721 -1.89 -13.555 1 98.88 106 VAL A O 1
ATOM 816 N N . THR A 1 107 ? 0.433 -2.037 -15.781 1 98.38 107 THR A N 1
ATOM 817 C CA . THR A 1 107 ? 1.796 -1.635 -16.109 1 98.38 107 THR A CA 1
ATOM 818 C C . THR A 1 107 ? 1.811 -0.26 -16.766 1 98.38 107 THR A C 1
ATOM 820 O O . THR A 1 107 ? 0.759 0.356 -16.953 1 98.38 107 THR A O 1
ATOM 823 N N . ASN A 1 108 ? 3.025 0.235 -17.031 1 97.81 108 ASN A N 1
ATOM 824 C CA . ASN A 1 108 ? 3.164 1.473 -17.797 1 97.81 108 ASN A CA 1
ATOM 825 C C . ASN A 1 108 ? 2.693 1.302 -19.234 1 97.81 108 ASN A C 1
ATOM 827 O O . ASN A 1 108 ? 2.625 2.273 -19.984 1 97.81 108 ASN A O 1
ATOM 831 N N . GLN A 1 109 ? 2.232 0.095 -19.656 1 97.94 109 GLN A N 1
ATOM 832 C CA . GLN A 1 109 ? 1.904 -0.144 -21.047 1 97.94 109 GLN A CA 1
ATOM 833 C C . GLN A 1 109 ? 0.507 -0.741 -21.203 1 97.94 109 GLN A C 1
ATOM 835 O O . GLN A 1 109 ? -0.155 -0.546 -22.219 1 97.94 109 GLN A O 1
ATOM 840 N N . ALA A 1 110 ? 0.049 -1.447 -20.172 1 98.19 110 ALA A N 1
ATOM 841 C CA . ALA A 1 110 ? -1.189 -2.201 -20.344 1 98.19 110 ALA A CA 1
ATOM 842 C C . ALA A 1 110 ? -1.81 -2.549 -18.984 1 98.19 110 ALA A C 1
ATOM 844 O O . ALA A 1 110 ? -1.274 -2.184 -17.938 1 98.19 110 ALA A O 1
ATOM 845 N N . SER A 1 111 ? -2.992 -3.096 -19.062 1 98.69 111 SER A N 1
ATOM 846 C CA . SER A 1 111 ? -3.658 -3.691 -17.906 1 98.69 111 SER A CA 1
ATOM 847 C C . SER A 1 111 ? -3.957 -5.168 -18.141 1 98.69 111 SER A C 1
ATOM 849 O O . SER A 1 111 ? -4.348 -5.562 -19.234 1 98.69 111 SER A O 1
ATOM 851 N N . TYR A 1 112 ? -3.74 -5.965 -17.141 1 98.81 112 TYR A N 1
ATOM 852 C CA . TYR A 1 112 ? -3.982 -7.402 -17.219 1 98.81 112 TYR A CA 1
ATOM 853 C C . TYR A 1 112 ? -4.961 -7.844 -16.125 1 98.81 112 TYR A C 1
ATOM 855 O O . TYR A 1 112 ? -4.738 -7.602 -14.945 1 98.81 112 TYR A O 1
ATOM 863 N N . GLY A 1 113 ? -6.02 -8.617 -16.547 1 98.19 113 GLY A N 1
ATOM 864 C CA . GLY A 1 113 ? -7.09 -9.008 -15.641 1 98.19 113 GLY A CA 1
ATOM 865 C C . GLY A 1 113 ? -8.305 -8.102 -15.734 1 98.19 113 GLY A C 1
ATOM 866 O O . GLY A 1 113 ? -8.484 -7.391 -16.719 1 98.19 113 GLY A O 1
ATOM 867 N N . PRO A 1 114 ? -8.977 -8.125 -14.695 1 98.25 114 PRO A N 1
ATOM 868 C CA . PRO A 1 114 ? -8.867 -8.891 -13.453 1 98.25 114 PRO A CA 1
ATOM 869 C C . PRO A 1 114 ? -9.008 -10.398 -13.672 1 98.25 114 PRO A C 1
ATOM 871 O O . PRO A 1 114 ? -9.781 -10.828 -14.531 1 98.25 114 PRO A O 1
ATOM 874 N N . PHE A 1 115 ? -8.219 -11.125 -13.008 1 98.62 115 PHE A N 1
ATOM 875 C CA . PHE A 1 115 ? -8.367 -12.562 -12.82 1 98.62 115 PHE A CA 1
ATOM 876 C C . PHE A 1 115 ? -9.203 -12.867 -11.586 1 98.62 115 PHE A C 1
ATOM 878 O O . PHE A 1 115 ? -8.891 -12.406 -10.484 1 98.62 115 PHE A O 1
ATOM 885 N N . GLY A 1 116 ? -10.281 -13.695 -11.695 1 98.06 116 GLY A N 1
ATOM 886 C CA . GLY A 1 116 ? -11.219 -13.945 -10.609 1 98.06 116 GLY A CA 1
ATOM 887 C C . GLY A 1 116 ? -12.453 -13.078 -10.672 1 98.06 116 GLY A C 1
ATOM 888 O O . GLY A 1 116 ? -12.5 -12.102 -11.422 1 98.06 116 GLY A O 1
ATOM 889 N N . TYR A 1 117 ? -13.469 -13.32 -9.891 1 96.38 117 TYR A N 1
ATOM 890 C CA . TYR A 1 117 ? -14.758 -12.664 -10.055 1 96.38 117 TYR A CA 1
ATOM 891 C C . TYR A 1 117 ? -15.047 -11.727 -8.891 1 96.38 117 TYR A C 1
ATOM 893 O O . TYR A 1 117 ? -16.016 -10.969 -8.914 1 96.38 117 TYR A O 1
ATOM 901 N N . ALA A 1 118 ? -14.281 -11.797 -7.785 1 96.94 118 ALA A N 1
ATOM 902 C CA . ALA A 1 118 ? -14.328 -10.859 -6.664 1 96.94 118 ALA A CA 1
ATOM 903 C C . ALA A 1 118 ? -15.719 -10.828 -6.039 1 96.94 118 ALA A C 1
ATOM 905 O O . ALA A 1 118 ? -16.234 -9.758 -5.707 1 96.94 118 ALA A O 1
ATOM 906 N N . VAL A 1 119 ? -16.359 -12.016 -5.863 1 95.88 119 VAL A N 1
ATOM 907 C CA . VAL A 1 119 ? -17.719 -12.062 -5.301 1 95.88 119 VAL A CA 1
ATOM 908 C C . VAL A 1 119 ? -17.656 -11.727 -3.811 1 95.88 119 VAL A C 1
ATOM 910 O O . VAL A 1 119 ? -16.875 -12.32 -3.061 1 95.88 119 VAL A O 1
ATOM 913 N N . ASP A 1 120 ? -18.562 -10.734 -3.344 1 96.62 120 ASP A N 1
ATOM 914 C CA . ASP A 1 120 ? -18.688 -10.352 -1.942 1 96.62 120 ASP A CA 1
ATOM 915 C C . ASP A 1 120 ? -17.328 -10.047 -1.327 1 96.62 120 ASP A C 1
ATOM 917 O O . ASP A 1 120 ? -17.016 -10.516 -0.232 1 96.62 120 ASP A O 1
ATOM 921 N N . SER A 1 121 ? -16.484 -9.258 -2.006 1 98.12 121 SER A N 1
ATOM 922 C CA . SER A 1 121 ? -15.078 -9.109 -1.613 1 98.12 121 SER A CA 1
ATOM 923 C C . SER A 1 121 ? -14.766 -7.66 -1.246 1 98.12 121 SER A C 1
ATOM 925 O O . SER A 1 121 ? -15.438 -6.738 -1.707 1 98.12 121 SER A O 1
ATOM 927 N N . THR A 1 122 ? -13.844 -7.484 -0.377 1 97.56 122 THR A N 1
ATOM 928 C CA . THR A 1 122 ? -13.203 -6.191 -0.144 1 97.56 122 THR A CA 1
ATOM 929 C C . THR A 1 122 ? -12.109 -5.938 -1.174 1 97.56 122 THR A C 1
ATOM 931 O O . THR A 1 122 ? -11.289 -6.82 -1.45 1 97.56 122 THR A O 1
ATOM 934 N N . HIS A 1 123 ? -12.141 -4.746 -1.719 1 98 123 HIS A N 1
ATOM 935 C CA . HIS A 1 123 ? -11.227 -4.422 -2.803 1 98 123 HIS A CA 1
ATOM 936 C C . HIS A 1 123 ? -10.078 -3.547 -2.311 1 98 123 HIS A C 1
ATOM 938 O O . HIS A 1 123 ? -10.289 -2.641 -1.501 1 98 123 HIS A O 1
ATOM 944 N N . TYR A 1 124 ? -8.875 -3.854 -2.846 1 98.19 124 TYR A N 1
ATOM 945 C CA . TYR A 1 124 ? -7.652 -3.123 -2.525 1 98.19 124 TYR A CA 1
ATOM 946 C C . TYR A 1 124 ? -6.926 -2.691 -3.795 1 98.19 124 TYR A C 1
ATOM 948 O O . TYR A 1 124 ? -7.156 -3.25 -4.871 1 98.19 124 TYR A O 1
ATOM 956 N N . SER A 1 125 ? -6.145 -1.695 -3.629 1 98.44 125 SER A N 1
ATOM 957 C CA . SER A 1 125 ? -5.27 -1.229 -4.699 1 98.44 125 SER A CA 1
ATOM 958 C C . SER A 1 125 ? -3.957 -0.689 -4.145 1 98.44 125 SER A C 1
ATOM 960 O O . SER A 1 125 ? -3.916 -0.173 -3.027 1 98.44 125 SER A O 1
ATOM 962 N N . LEU A 1 126 ? -2.936 -0.82 -4.93 1 98.69 126 LEU A N 1
ATOM 963 C CA . LEU A 1 126 ? -1.614 -0.316 -4.574 1 98.69 126 LEU A CA 1
ATOM 964 C C . LEU A 1 126 ? -0.98 0.423 -5.746 1 98.69 126 LEU A C 1
ATOM 966 O O . LEU A 1 126 ? -0.171 -0.149 -6.48 1 98.69 126 LEU A O 1
ATOM 970 N N . PRO A 1 127 ? -1.374 1.678 -5.938 1 98.62 127 PRO A N 1
ATOM 971 C CA . PRO A 1 127 ? -0.675 2.498 -6.93 1 98.62 127 PRO A CA 1
ATOM 972 C C . PRO A 1 127 ? 0.721 2.914 -6.473 1 98.62 127 PRO A C 1
ATOM 974 O O . PRO A 1 127 ? 0.896 3.354 -5.332 1 98.62 127 PRO A O 1
ATOM 977 N N . VAL A 1 128 ? 1.659 2.725 -7.305 1 98.12 128 VAL A N 1
ATOM 978 C CA . VAL A 1 128 ? 3.043 3.117 -7.062 1 98.12 128 VAL A CA 1
ATOM 979 C C . VAL A 1 128 ? 3.424 4.266 -7.996 1 98.12 128 VAL A C 1
ATOM 981 O O . VAL A 1 128 ? 3.295 4.148 -9.219 1 98.12 128 VAL A O 1
ATOM 984 N N . LEU A 1 129 ? 3.943 5.371 -7.441 1 96.88 129 LEU A N 1
ATOM 985 C CA . LEU A 1 129 ? 4.215 6.578 -8.219 1 96.88 129 LEU A CA 1
ATOM 986 C C . LEU A 1 129 ? 5.715 6.777 -8.406 1 96.88 129 LEU A C 1
ATOM 988 O O . LEU A 1 129 ? 6.52 5.984 -7.91 1 96.88 129 LEU A O 1
ATOM 992 N N . ASN A 1 130 ? 6.074 7.75 -9.164 1 93.81 130 ASN A N 1
ATOM 993 C CA . ASN A 1 130 ? 7.438 8.219 -9.391 1 93.81 130 ASN A CA 1
ATOM 994 C C . ASN A 1 130 ? 8.336 7.098 -9.914 1 93.81 130 ASN A C 1
ATOM 996 O O . ASN A 1 130 ? 9.438 6.895 -9.414 1 93.81 130 ASN A O 1
ATOM 1000 N N . ASN A 1 131 ? 7.844 6.301 -10.766 1 92.06 131 ASN A N 1
ATOM 1001 C CA . ASN A 1 131 ? 8.562 5.266 -11.492 1 92.06 131 ASN A CA 1
ATOM 1002 C C . ASN A 1 131 ? 8.953 4.105 -10.586 1 92.06 131 ASN A C 1
ATOM 1004 O O . ASN A 1 131 ? 9.844 3.32 -10.914 1 92.06 131 ASN A O 1
ATOM 1008 N N . GLY A 1 132 ? 8.391 4.102 -9.375 1 95.25 132 GLY A N 1
ATOM 1009 C CA . GLY A 1 132 ? 8.477 2.875 -8.602 1 95.25 132 GLY A CA 1
ATOM 1010 C C . GLY A 1 132 ? 7.699 1.726 -9.211 1 95.25 132 GLY A C 1
ATOM 1011 O O . GLY A 1 132 ? 6.914 1.926 -10.141 1 95.25 132 GLY A O 1
ATOM 1012 N N . SER A 1 133 ? 7.926 0.565 -8.711 1 97 133 SER A N 1
ATOM 1013 C CA . SER A 1 133 ? 7.258 -0.572 -9.336 1 97 133 SER A CA 1
ATOM 1014 C C . SER A 1 133 ? 7.152 -1.749 -8.375 1 97 133 SER A C 1
ATOM 1016 O O . SER A 1 133 ? 8.016 -1.929 -7.512 1 97 133 SER A O 1
ATOM 1018 N N . VAL A 1 134 ? 6.094 -2.523 -8.531 1 98.19 134 VAL A N 1
ATOM 1019 C CA . VAL A 1 134 ? 5.988 -3.811 -7.855 1 98.19 134 VAL A CA 1
ATOM 1020 C C . VAL A 1 134 ? 6.902 -4.828 -8.539 1 98.19 134 VAL A C 1
ATOM 1022 O O . VAL A 1 134 ? 6.82 -5.031 -9.75 1 98.19 134 VAL A O 1
ATOM 1025 N N . VAL A 1 135 ? 7.777 -5.512 -7.711 1 97.75 135 VAL A N 1
ATOM 1026 C CA . VAL A 1 135 ? 8.812 -6.305 -8.359 1 97.75 135 VAL A CA 1
ATOM 1027 C C . VAL A 1 135 ? 8.781 -7.734 -7.832 1 97.75 135 VAL A C 1
ATOM 1029 O O . VAL A 1 135 ? 9.594 -8.57 -8.234 1 97.75 135 VAL A O 1
ATOM 1032 N N . GLY A 1 136 ? 7.879 -8.031 -6.996 1 98.38 136 GLY A N 1
ATOM 1033 C CA . GLY A 1 136 ? 7.738 -9.359 -6.434 1 98.38 136 GLY A CA 1
ATOM 1034 C C . GLY A 1 136 ? 6.535 -9.5 -5.516 1 98.38 136 GLY A C 1
ATOM 1035 O O . GLY A 1 136 ? 5.871 -8.508 -5.203 1 98.38 136 GLY A O 1
ATOM 1036 N N . MET A 1 137 ? 6.32 -10.695 -5.078 1 98.88 137 MET A N 1
ATOM 1037 C CA . MET A 1 137 ? 5.18 -10.984 -4.211 1 98.88 137 MET A CA 1
ATOM 1038 C C . MET A 1 137 ? 5.57 -11.977 -3.117 1 98.88 137 MET A C 1
ATOM 1040 O O . MET A 1 137 ? 6.625 -12.609 -3.195 1 98.88 137 MET A O 1
ATOM 1044 N N . PHE A 1 138 ? 4.777 -12.039 -2.133 1 98.88 138 PHE A N 1
ATOM 1045 C CA . PHE A 1 138 ? 4.754 -13.07 -1.1 1 98.88 138 PHE A CA 1
ATOM 1046 C C . PHE A 1 138 ? 3.332 -13.312 -0.609 1 98.88 138 PHE A C 1
ATOM 1048 O O . PHE A 1 138 ? 2.4 -12.617 -1.016 1 98.88 138 PHE A O 1
ATOM 1055 N N . GLY A 1 139 ? 3.143 -14.367 0.151 1 98.69 139 GLY A N 1
ATOM 1056 C CA . GLY A 1 139 ? 1.768 -14.617 0.55 1 98.69 139 GLY A CA 1
ATOM 1057 C C . GLY A 1 139 ? 1.587 -15.938 1.271 1 98.69 139 GLY A C 1
ATOM 1058 O O . GLY A 1 139 ? 2.502 -16.406 1.946 1 98.69 139 GLY A O 1
ATOM 1059 N N . ARG A 1 140 ? 0.29 -16.391 1.287 1 98.88 140 ARG A N 1
ATOM 1060 C CA . ARG A 1 140 ? -0.115 -17.688 1.851 1 98.88 140 ARG A CA 1
ATOM 1061 C C . ARG A 1 140 ? -0.981 -18.469 0.868 1 98.88 140 ARG A C 1
ATOM 1063 O O . ARG A 1 140 ? -1.826 -17.891 0.182 1 98.88 140 ARG A O 1
ATOM 1070 N N . ALA A 1 141 ? -0.673 -19.766 0.856 1 98.75 141 ALA A N 1
ATOM 1071 C CA . ALA A 1 141 ? -1.446 -20.547 -0.109 1 98.75 141 ALA A CA 1
ATOM 1072 C C . ALA A 1 141 ? -1.614 -21.984 0.358 1 98.75 141 ALA A C 1
ATOM 1074 O O . ALA A 1 141 ? -0.771 -22.516 1.09 1 98.75 141 ALA A O 1
ATOM 1075 N N . GLY A 1 142 ? -2.674 -22.609 0.013 1 98.06 142 GLY A N 1
ATOM 1076 C CA . GLY A 1 142 ? -2.986 -24.031 -0.011 1 98.06 142 GLY A CA 1
ATOM 1077 C C . GLY A 1 142 ? -3.475 -24.516 -1.364 1 98.06 142 GLY A C 1
ATOM 1078 O O . GLY A 1 142 ? -2.758 -24.406 -2.361 1 98.06 142 GLY A O 1
ATOM 1079 N N . ASP A 1 143 ? -4.773 -24.938 -1.361 1 97.81 143 ASP A N 1
ATOM 1080 C CA . ASP A 1 143 ? -5.383 -25.219 -2.658 1 97.81 143 ASP A CA 1
ATOM 1081 C C . ASP A 1 143 ? -5.75 -23.922 -3.385 1 97.81 143 ASP A C 1
ATOM 1083 O O . ASP A 1 143 ? -5.984 -23.938 -4.594 1 97.81 143 ASP A O 1
ATOM 1087 N N . TYR A 1 144 ? -5.781 -22.875 -2.592 1 98.44 144 TYR A N 1
ATOM 1088 C CA . TYR A 1 144 ? -6.102 -21.531 -3.084 1 98.44 144 TYR A CA 1
ATOM 1089 C C . TYR A 1 144 ? -5.121 -20.5 -2.541 1 98.44 144 TYR A C 1
ATOM 1091 O O . TYR A 1 144 ? -4.344 -20.797 -1.629 1 98.44 144 TYR A O 1
ATOM 1099 N N . LEU A 1 145 ? -5.094 -19.359 -3.111 1 98.69 145 LEU A N 1
ATOM 1100 C CA . LEU A 1 145 ? -4.32 -18.25 -2.588 1 98.69 145 LEU A CA 1
ATOM 1101 C C . LEU A 1 145 ? -5.074 -17.531 -1.469 1 98.69 145 LEU A C 1
ATOM 1103 O O . LEU A 1 145 ? -6.156 -17 -1.692 1 98.69 145 LEU A O 1
ATOM 1107 N N . HIS A 1 146 ? -4.488 -17.5 -0.26 1 98.75 146 HIS A N 1
ATOM 1108 C CA . HIS A 1 146 ? -5.219 -17.016 0.911 1 98.75 146 HIS A CA 1
ATOM 1109 C C . HIS A 1 146 ? -4.793 -15.609 1.285 1 98.75 146 HIS A C 1
ATOM 1111 O O . HIS A 1 146 ? -5.562 -14.867 1.905 1 98.75 146 HIS A O 1
ATOM 1117 N N . ALA A 1 147 ? -3.543 -15.273 0.969 1 98.88 147 ALA A N 1
ATOM 1118 C CA . ALA A 1 147 ? -3.027 -13.938 1.252 1 98.88 147 ALA A CA 1
ATOM 1119 C C . ALA A 1 147 ? -1.963 -13.539 0.236 1 98.88 147 ALA A C 1
ATOM 1121 O O . ALA A 1 147 ? -1.291 -14.391 -0.344 1 98.88 147 ALA A O 1
ATOM 1122 N N . ILE A 1 148 ? -1.834 -12.266 0.042 1 98.94 148 ILE A N 1
ATOM 1123 C CA . ILE A 1 148 ? -0.839 -11.781 -0.91 1 98.94 148 ILE A CA 1
ATOM 1124 C C . ILE A 1 148 ? -0.215 -10.484 -0.391 1 98.94 148 ILE A C 1
ATOM 1126 O O . ILE A 1 148 ? -0.877 -9.703 0.29 1 98.94 148 ILE A O 1
ATOM 1130 N N . GLY A 1 149 ? 1.019 -10.289 -0.583 1 98.88 149 GLY A N 1
ATOM 1131 C CA . GLY A 1 149 ? 1.801 -9.086 -0.354 1 98.88 149 GLY A CA 1
ATOM 1132 C C . GLY A 1 149 ? 2.762 -8.773 -1.485 1 98.88 149 GLY A C 1
ATOM 1133 O O . GLY A 1 149 ? 2.93 -9.578 -2.402 1 98.88 149 GLY A O 1
ATOM 1134 N N . PHE A 1 150 ? 3.4 -7.648 -1.399 1 98.88 150 PHE A N 1
ATOM 1135 C CA . PHE A 1 150 ? 4.148 -7.18 -2.559 1 98.88 150 PHE A CA 1
ATOM 1136 C C . PHE A 1 150 ? 5.488 -6.59 -2.135 1 98.88 150 PHE A C 1
ATOM 1138 O O . PHE A 1 150 ? 5.59 -5.957 -1.082 1 98.88 150 PHE A O 1
ATOM 1145 N N . TYR A 1 151 ? 6.461 -6.828 -2.984 1 97.88 151 TYR A N 1
ATOM 1146 C CA . TYR A 1 151 ? 7.727 -6.105 -2.93 1 97.88 151 TYR A CA 1
ATOM 1147 C C . TYR A 1 151 ? 7.727 -4.93 -3.902 1 97.88 151 TYR A C 1
ATOM 1149 O O . TYR A 1 151 ? 7.387 -5.09 -5.078 1 97.88 151 TYR A O 1
ATOM 1157 N N . VAL A 1 152 ? 8.109 -3.756 -3.406 1 97.56 152 VAL A N 1
ATOM 1158 C CA . VAL A 1 152 ? 8.062 -2.547 -4.223 1 97.56 152 VAL A CA 1
ATOM 1159 C C . VAL A 1 152 ? 9.445 -1.895 -4.246 1 97.56 152 VAL A C 1
ATOM 1161 O O . VAL A 1 152 ? 10.094 -1.763 -3.209 1 97.56 152 VAL A O 1
ATOM 1164 N N . LEU A 1 153 ? 9.875 -1.584 -5.406 1 94.94 153 LEU A N 1
ATOM 1165 C CA . LEU A 1 153 ? 11.164 -0.943 -5.633 1 94.94 153 LEU A CA 1
ATOM 1166 C C . LEU A 1 153 ? 10.984 0.536 -5.961 1 94.94 153 LEU A C 1
ATOM 1168 O O . LEU A 1 153 ? 10.164 0.896 -6.801 1 94.94 153 LEU A O 1
ATOM 1172 N N . PRO A 1 154 ? 11.68 1.423 -5.207 1 90.88 154 PRO A N 1
ATOM 1173 C CA . PRO A 1 154 ? 11.664 2.832 -5.605 1 90.88 154 PRO A CA 1
ATOM 1174 C C . PRO A 1 154 ? 12.406 3.082 -6.918 1 90.88 154 PRO A C 1
ATOM 1176 O O . PRO A 1 154 ? 13.203 2.242 -7.352 1 90.88 154 PRO A O 1
ATOM 1179 N N . GLU A 1 155 ? 11.969 4.152 -7.613 1 77.5 155 GLU A N 1
ATOM 1180 C CA . GLU A 1 155 ? 12.789 4.496 -8.773 1 77.5 155 GLU A CA 1
ATOM 1181 C C . GLU A 1 155 ? 14.242 4.746 -8.359 1 77.5 155 GLU A C 1
ATOM 1183 O O . GLU A 1 155 ? 14.5 5.359 -7.324 1 77.5 155 GLU A O 1
ATOM 1188 N N . THR A 1 156 ? 15.164 3.754 -8.648 1 54 156 THR A N 1
ATOM 1189 C CA . THR A 1 156 ? 16.547 4.16 -8.398 1 54 156 THR A CA 1
ATOM 1190 C C . THR A 1 156 ? 16.875 5.441 -9.156 1 54 156 THR A C 1
ATOM 1192 O O . THR A 1 156 ? 16.5 5.598 -10.32 1 54 156 THR A O 1
ATOM 1195 N N . SER A 1 157 ? 17.031 6.539 -8.414 1 45.84 157 SER A N 1
ATOM 1196 C CA . SER A 1 157 ? 17.594 7.703 -9.078 1 45.84 157 SER A CA 1
ATOM 1197 C C . SER A 1 157 ? 18.4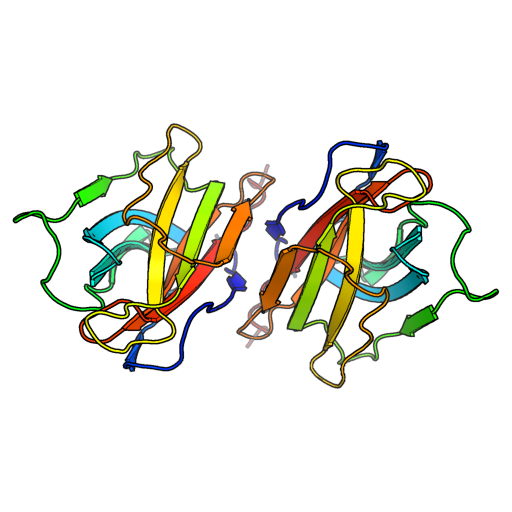38 7.289 -10.289 1 45.84 157 SER A C 1
ATOM 1199 O O . SER A 1 157 ? 19.344 6.461 -10.172 1 45.84 157 SER A O 1
ATOM 1201 N N . LEU A 1 158 ? 18.047 7.07 -11.398 1 37.5 158 LEU A N 1
ATOM 1202 C CA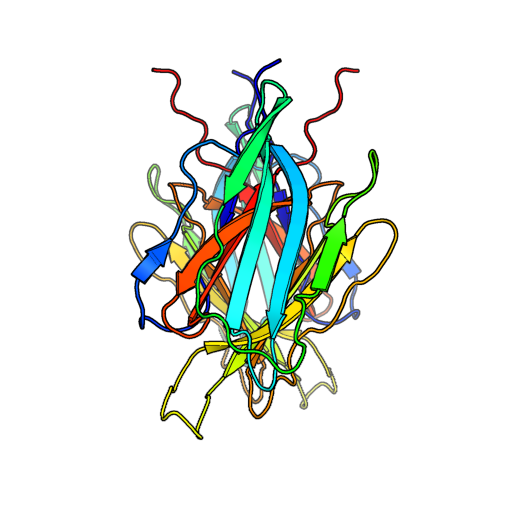 . LEU A 1 158 ? 19.031 6.988 -12.477 1 37.5 158 LEU A CA 1
ATOM 1203 C C . LEU A 1 158 ? 20.234 7.879 -12.18 1 37.5 158 LEU A C 1
ATOM 1205 O O . LEU A 1 158 ? 20.094 8.961 -11.609 1 37.5 158 LEU A O 1
ATOM 1209 N N . ALA A 1 159 ? 21.703 7.398 -12.188 1 29.58 159 ALA A N 1
ATOM 1210 C CA . ALA A 1 159 ? 22.984 8.078 -12.375 1 29.58 159 ALA A CA 1
ATOM 1211 C C . ALA A 1 159 ? 22.828 9.297 -13.281 1 29.58 159 ALA A C 1
ATOM 1213 O O . ALA A 1 159 ? 22.359 9.18 -14.414 1 29.58 159 ALA A O 1
ATOM 1214 N N . SER A 1 160 ? 22.297 10.445 -12.992 1 23.33 160 SER A N 1
ATOM 1215 C CA . SER A 1 160 ? 23.047 11.414 -13.805 1 23.33 160 SER A CA 1
ATOM 1216 C C . SER A 1 160 ? 24.547 11.156 -13.719 1 23.33 160 SER A C 1
ATOM 1218 O O . SER A 1 160 ? 25.062 10.805 -12.664 1 23.33 160 SER A O 1
ATOM 1220 N N . MET B 1 1 ? 26.641 8.438 3.012 1 37.09 1 MET B N 1
ATOM 1221 C CA . MET B 1 1 ? 25.828 7.234 3.146 1 37.09 1 MET B CA 1
ATOM 1222 C C . MET B 1 1 ? 24.516 7.379 2.377 1 37.09 1 MET B C 1
ATOM 1224 O O . MET B 1 1 ? 23.766 8.328 2.598 1 37.09 1 MET B O 1
ATOM 1228 N N . SER B 1 2 ? 24.531 6.984 1.193 1 48.5 2 SER B N 1
ATOM 1229 C CA . SER B 1 2 ? 23.5 7.316 0.208 1 48.5 2 SER B CA 1
ATOM 1230 C C . SER B 1 2 ? 22.109 6.957 0.719 1 48.5 2 SER B C 1
ATOM 1232 O O . SER B 1 2 ? 21.922 5.902 1.325 1 48.5 2 SER B O 1
ATOM 1234 N N . SER B 1 3 ? 21.297 7.973 1.056 1 62.69 3 SER B N 1
ATOM 1235 C CA . SER B 1 3 ? 19.938 7.82 1.565 1 62.69 3 SER B CA 1
ATOM 1236 C C . SER B 1 3 ? 19.125 6.836 0.722 1 62.69 3 SER B C 1
ATOM 1238 O O . SER B 1 3 ? 19.312 6.762 -0.496 1 62.69 3 SER B O 1
ATOM 1240 N N . SER B 1 4 ? 18.578 5.855 1.387 1 77.75 4 SER B N 1
ATOM 1241 C CA . SER B 1 4 ? 17.734 4.895 0.689 1 77.75 4 SER B CA 1
ATOM 1242 C C . SER B 1 4 ? 16.562 5.59 0.003 1 77.75 4 SER B C 1
ATOM 1244 O O . SER B 1 4 ? 15.906 6.441 0.6 1 77.75 4 SER B O 1
ATOM 1246 N N . PRO B 1 5 ? 16.375 5.34 -1.168 1 88.12 5 PRO B N 1
ATOM 1247 C CA . PRO B 1 5 ? 15.242 5.961 -1.867 1 88.12 5 PRO B CA 1
ATOM 1248 C C . PRO B 1 5 ? 13.891 5.547 -1.291 1 88.12 5 PRO B C 1
ATOM 1250 O O . PRO B 1 5 ? 13.75 4.441 -0.763 1 88.12 5 PRO B O 1
ATOM 1253 N N . VAL B 1 6 ? 12.945 6.426 -1.354 1 93.62 6 VAL B N 1
ATOM 1254 C CA . VAL B 1 6 ? 11.609 6.188 -0.821 1 93.62 6 VAL B CA 1
ATOM 1255 C C . VAL B 1 6 ? 10.672 5.75 -1.946 1 93.62 6 VAL B C 1
ATOM 1257 O O . VAL B 1 6 ? 10.891 6.102 -3.109 1 93.62 6 VAL B O 1
ATOM 1260 N N . VAL B 1 7 ? 9.711 4.98 -1.586 1 96.12 7 VAL B N 1
ATOM 1261 C CA . VAL B 1 7 ? 8.617 4.637 -2.484 1 96.12 7 VAL B CA 1
ATOM 1262 C C . VAL B 1 7 ? 7.426 5.555 -2.223 1 96.12 7 VAL B C 1
ATOM 1264 O O . VAL B 1 7 ? 7.109 5.855 -1.069 1 96.12 7 VAL B O 1
ATOM 1267 N N . LYS B 1 8 ? 6.848 6.039 -3.324 1 97.62 8 LYS B N 1
ATOM 1268 C CA . LYS B 1 8 ? 5.648 6.863 -3.227 1 97.62 8 LYS B CA 1
ATOM 1269 C C . LYS B 1 8 ? 4.402 6.074 -3.613 1 97.62 8 LYS B C 1
ATOM 1271 O O . LYS B 1 8 ? 4.281 5.613 -4.75 1 97.62 8 LYS B O 1
ATOM 1276 N N . LEU B 1 9 ? 3.42 5.91 -2.65 1 98.75 9 LEU B N 1
ATOM 1277 C CA . LEU B 1 9 ? 2.258 5.047 -2.82 1 98.75 9 LEU B CA 1
ATOM 1278 C C . LEU B 1 9 ? 0.964 5.84 -2.693 1 98.75 9 LEU B C 1
ATOM 1280 O O . LEU B 1 9 ? 0.791 6.605 -1.74 1 98.75 9 LEU B O 1
ATOM 1284 N N . GLY B 1 10 ? -0.029 5.555 -3.502 1 98.38 10 GLY B N 1
ATOM 1285 C CA . GLY B 1 10 ? -1.291 6.277 -3.479 1 98.38 10 GLY B CA 1
ATOM 1286 C C . GLY B 1 10 ? -1.396 7.332 -4.562 1 98.38 10 GLY B C 1
ATOM 1287 O O . GLY B 1 10 ? -0.825 7.176 -5.645 1 98.38 10 GLY B O 1
ATOM 1288 N N . PRO B 1 11 ? -2.15 8.344 -4.301 1 98.31 11 PRO B N 1
ATOM 1289 C CA . PRO B 1 11 ? -3.004 8.562 -3.131 1 98.31 11 PRO B CA 1
ATOM 1290 C C . PRO B 1 11 ? -4.328 7.801 -3.215 1 98.31 11 PRO B C 1
ATOM 1292 O O . PRO B 1 11 ? -4.684 7.293 -4.281 1 98.31 11 PRO B O 1
ATOM 1295 N N . TRP B 1 12 ? -5.004 7.652 -2.168 1 98.75 12 TRP B N 1
ATOM 1296 C CA . TRP B 1 12 ? -6.363 7.137 -2.055 1 98.75 12 TRP B CA 1
ATOM 1297 C C . TRP B 1 12 ? -7.328 8.234 -1.612 1 98.75 12 TRP B C 1
ATOM 1299 O O . TRP B 1 12 ? -6.992 9.055 -0.751 1 98.75 12 TRP B O 1
ATOM 1309 N N . GLY B 1 13 ? -8.461 8.234 -2.115 1 98.44 13 GLY B N 1
ATOM 1310 C CA . GLY B 1 13 ? -9.453 9.227 -1.75 1 98.44 13 GLY B CA 1
ATOM 1311 C C . GLY B 1 13 ? -10.078 9.914 -2.949 1 98.44 13 GLY B C 1
ATOM 1312 O O . GLY B 1 13 ? -10.258 9.305 -4.004 1 98.44 13 GLY B O 1
ATOM 1313 N N . GLY B 1 14 ? -10.547 11.148 -2.773 1 97.75 14 GLY B N 1
ATOM 1314 C CA . GLY B 1 14 ? -11.219 11.898 -3.826 1 97.75 14 GLY B CA 1
ATOM 1315 C C . GLY B 1 14 ? -10.305 12.875 -4.543 1 97.75 14 GLY B C 1
ATOM 1316 O O . GLY B 1 14 ? -9.133 13 -4.199 1 97.75 14 GLY B O 1
ATOM 1317 N N . ASP B 1 15 ? -10.898 13.609 -5.512 1 96.81 15 ASP B N 1
ATOM 1318 C CA . ASP B 1 15 ? -10.117 14.523 -6.344 1 96.81 15 ASP B CA 1
ATOM 1319 C C . ASP B 1 15 ? -10.422 15.977 -5.992 1 96.81 15 ASP B C 1
ATOM 1321 O O . ASP B 1 15 ? -9.945 16.891 -6.668 1 96.81 15 ASP B O 1
ATOM 1325 N N . ASP B 1 16 ? -11.141 16.203 -4.922 1 96.81 16 ASP B N 1
ATOM 1326 C CA . ASP B 1 16 ? -11.453 17.562 -4.508 1 96.81 16 ASP B CA 1
ATOM 1327 C C . ASP B 1 16 ? -10.242 18.219 -3.855 1 96.81 16 ASP B C 1
ATOM 1329 O O . ASP B 1 16 ? -9.227 17.562 -3.605 1 96.81 16 ASP B O 1
ATOM 1333 N N . GLY B 1 17 ? -10.328 19.547 -3.723 1 97.69 17 GLY B N 1
ATOM 1334 C CA . GLY B 1 17 ? -9.266 20.297 -3.068 1 97.69 17 GLY B CA 1
ATOM 1335 C C . GLY B 1 17 ? -8.023 20.453 -3.932 1 97.69 17 GLY B C 1
ATOM 1336 O O . GLY B 1 17 ? -8.109 20.406 -5.16 1 97.69 17 GLY B O 1
ATOM 1337 N N . VAL B 1 18 ? -6.961 20.766 -3.279 1 98.31 18 VAL B N 1
ATOM 1338 C CA . VAL B 1 18 ? -5.695 21 -3.965 1 98.31 18 VAL B CA 1
ATOM 1339 C C . VAL B 1 18 ? -4.68 19.938 -3.564 1 98.31 18 VAL B C 1
ATOM 1341 O O . VAL B 1 18 ? -4.652 19.5 -2.41 1 98.31 18 VAL B O 1
ATOM 1344 N N . ALA B 1 19 ? -3.861 19.578 -4.586 1 98.69 19 ALA B N 1
ATOM 1345 C CA . ALA B 1 19 ? -2.822 18.594 -4.328 1 98.69 19 ALA B CA 1
ATOM 1346 C C . ALA B 1 19 ? -1.718 19.156 -3.447 1 98.69 19 ALA B C 1
ATOM 1348 O O . ALA B 1 19 ? -1.304 20.312 -3.629 1 98.69 19 ALA B O 1
ATOM 1349 N N . HIS B 1 20 ? -1.261 18.422 -2.479 1 98.81 20 HIS B N 1
ATOM 1350 C CA . HIS B 1 20 ? -0.145 18.766 -1.604 1 98.81 20 HIS B CA 1
ATOM 1351 C C . HIS B 1 20 ? 0.914 17.672 -1.605 1 98.81 20 HIS B C 1
ATOM 1353 O O . HIS B 1 20 ? 0.583 16.484 -1.626 1 98.81 20 HIS B O 1
ATOM 1359 N N . ASP B 1 21 ? 2.123 18.047 -1.605 1 98.62 21 ASP B N 1
ATOM 1360 C CA . ASP B 1 21 ? 3.252 17.125 -1.562 1 98.62 21 ASP B CA 1
ATOM 1361 C C . ASP B 1 21 ? 4.453 17.766 -0.865 1 98.62 21 ASP B C 1
ATOM 1363 O O . ASP B 1 21 ? 4.434 18.953 -0.54 1 98.62 21 ASP B O 1
ATOM 1367 N N . ILE B 1 22 ? 5.398 16.922 -0.576 1 98.19 22 ILE B N 1
ATOM 1368 C CA . ILE B 1 22 ? 6.656 17.438 -0.047 1 98.19 22 ILE B CA 1
ATOM 1369 C C . ILE B 1 22 ? 7.723 17.406 -1.14 1 98.19 22 ILE B C 1
ATOM 1371 O O . ILE B 1 22 ? 7.648 16.609 -2.068 1 98.19 22 ILE B O 1
ATOM 1375 N N . THR B 1 23 ? 8.727 18.297 -0.926 1 95.44 23 THR B N 1
ATOM 1376 C CA . THR B 1 23 ? 9.703 18.453 -1.995 1 95.44 23 THR B CA 1
ATOM 1377 C C . THR B 1 23 ? 11.031 17.797 -1.607 1 95.44 23 THR B C 1
ATOM 1379 O O . THR B 1 23 ? 11.844 17.469 -2.473 1 95.44 23 THR B O 1
ATOM 1382 N N . VAL B 1 24 ? 11.281 17.703 -0.314 1 96.25 24 VAL B N 1
ATOM 1383 C CA . VAL B 1 24 ? 12.5 17.062 0.158 1 96.25 24 VAL B CA 1
ATOM 1384 C C . VAL B 1 24 ? 12.195 15.617 0.565 1 96.25 24 VAL B C 1
ATOM 1386 O O . VAL B 1 24 ? 11.211 15.367 1.267 1 96.25 24 VAL B O 1
ATOM 1389 N N . ALA B 1 25 ? 12.992 14.664 0.116 1 94.06 25 ALA B N 1
ATOM 1390 C CA . ALA B 1 25 ? 12.75 13.25 0.401 1 94.06 25 ALA B CA 1
ATOM 1391 C C . ALA B 1 25 ? 12.812 12.977 1.9 1 94.06 25 ALA B C 1
ATOM 1393 O O . ALA B 1 25 ? 13.82 13.258 2.551 1 94.06 25 ALA B O 1
ATOM 1394 N N . PRO B 1 26 ? 11.766 12.391 2.426 1 96.06 26 PRO B N 1
ATOM 1395 C CA . PRO B 1 26 ? 11.742 12.125 3.865 1 96.06 26 PRO B CA 1
ATOM 1396 C C . PRO B 1 26 ? 12.5 10.852 4.246 1 96.06 26 PRO B C 1
ATOM 1398 O O . PRO B 1 26 ? 12.477 9.867 3.502 1 96.06 26 PRO B O 1
ATOM 1401 N N . GLN B 1 27 ? 13.18 10.898 5.441 1 94.5 27 GLN B N 1
ATOM 1402 C CA . GLN B 1 27 ? 13.883 9.711 5.914 1 94.5 27 GLN B CA 1
ATOM 1403 C C . GLN B 1 27 ? 13.328 9.242 7.254 1 94.5 27 GLN B C 1
ATOM 1405 O O . GLN B 1 27 ? 13.438 8.062 7.598 1 94.5 27 GLN B O 1
ATOM 1410 N N . ARG B 1 28 ? 12.719 10.188 7.969 1 95.5 28 ARG B N 1
ATOM 1411 C CA . ARG B 1 28 ? 12.148 9.828 9.266 1 95.5 28 ARG B CA 1
ATOM 1412 C C . ARG B 1 28 ? 11.008 10.781 9.633 1 95.5 28 ARG B C 1
ATOM 1414 O O . ARG B 1 28 ? 11.172 12 9.57 1 95.5 28 ARG B O 1
ATOM 1421 N N . LEU B 1 29 ? 9.914 10.234 10.023 1 97.94 29 LEU B N 1
ATOM 1422 C CA . LEU B 1 29 ? 8.828 11.047 10.57 1 97.94 29 LEU B CA 1
ATOM 1423 C C . LEU B 1 29 ? 9.102 11.398 12.031 1 97.94 29 LEU B C 1
ATOM 1425 O O . LEU B 1 29 ? 9.555 10.555 12.805 1 97.94 29 LEU B O 1
ATOM 1429 N N . GLU B 1 30 ? 8.867 12.609 12.375 1 98.38 30 GLU B N 1
ATOM 1430 C CA . GLU B 1 30 ? 9.117 13.055 13.75 1 98.38 30 GLU B CA 1
ATOM 1431 C C . GLU B 1 30 ? 7.809 13.273 14.5 1 98.38 30 GLU B C 1
ATOM 1433 O O . GLU B 1 30 ? 7.707 12.945 15.688 1 98.38 30 GLU B O 1
ATOM 1438 N N . SER B 1 31 ? 6.883 13.836 13.859 1 98.88 31 SER B N 1
ATOM 1439 C CA . SER B 1 31 ? 5.594 14.086 14.5 1 98.88 31 SER B CA 1
ATOM 1440 C C . SER B 1 31 ? 4.477 14.195 13.469 1 98.88 31 SER B C 1
ATOM 1442 O O . SER B 1 31 ? 4.73 14.492 12.297 1 98.88 31 SER B O 1
ATOM 1444 N N . ILE B 1 32 ? 3.234 13.945 13.844 1 98.94 32 ILE B N 1
ATOM 1445 C CA . ILE B 1 32 ? 2.025 14.086 13.039 1 98.94 32 ILE B CA 1
ATOM 1446 C C . ILE B 1 32 ? 0.951 14.812 13.844 1 98.94 32 ILE B C 1
ATOM 1448 O O . ILE B 1 32 ? 0.677 14.453 14.992 1 98.94 32 ILE B O 1
ATOM 1452 N N . THR B 1 33 ? 0.438 15.836 13.305 1 98.88 33 THR B N 1
ATOM 1453 C CA . THR B 1 33 ? -0.645 16.594 13.922 1 98.88 33 THR B CA 1
ATOM 1454 C C . THR B 1 33 ? -1.925 16.469 13.102 1 98.88 33 THR B C 1
ATOM 1456 O O . THR B 1 33 ? -1.912 16.703 11.891 1 98.88 33 THR B O 1
ATOM 1459 N N . ILE B 1 34 ? -3.059 16.125 13.75 1 98.81 34 ILE B N 1
ATOM 1460 C CA . ILE B 1 34 ? -4.301 15.828 13.047 1 98.81 34 ILE B CA 1
ATOM 1461 C C . ILE B 1 34 ? -5.449 16.609 13.688 1 98.81 34 ILE B C 1
ATOM 1463 O O . ILE B 1 34 ? -5.637 16.562 14.906 1 98.81 34 ILE B O 1
ATOM 1467 N N . ARG B 1 35 ? -6.164 17.375 12.906 1 98.62 35 ARG B N 1
ATOM 1468 C CA . ARG B 1 35 ? -7.477 17.891 13.273 1 98.62 35 ARG B CA 1
ATOM 1469 C C . ARG B 1 35 ? -8.594 17.016 12.719 1 98.62 35 ARG B C 1
ATOM 1471 O O . ARG B 1 35 ? -8.602 16.703 11.523 1 98.62 35 ARG B O 1
ATOM 1478 N N . TRP B 1 36 ? -9.492 16.672 13.609 1 98.56 36 TRP B N 1
ATOM 1479 C CA . TRP B 1 36 ? -10.492 15.719 13.141 1 98.56 36 TRP B CA 1
ATOM 1480 C C . TRP B 1 36 ? -11.789 15.859 13.922 1 98.56 36 TRP B C 1
ATOM 1482 O O . TRP B 1 36 ? -11.812 16.453 15 1 98.56 36 TRP B O 1
ATOM 1492 N N . GLY B 1 37 ? -12.836 15.477 13.398 1 97.31 37 GLY B N 1
ATOM 1493 C CA . GLY B 1 37 ? -14.18 15.266 13.922 1 97.31 37 GLY B CA 1
ATOM 1494 C C . GLY B 1 37 ? -14.898 14.094 13.281 1 97.31 37 GLY B C 1
ATOM 1495 O O . GLY B 1 37 ? -14.398 12.961 13.312 1 97.31 37 GLY B O 1
ATOM 1496 N N . LYS B 1 38 ? -15.984 14.359 12.602 1 96.12 38 LYS B N 1
ATOM 1497 C CA . LYS B 1 38 ? -16.641 13.289 11.859 1 96.12 38 LYS B CA 1
ATOM 1498 C C . LYS B 1 38 ? -15.734 12.734 10.766 1 96.12 38 LYS B C 1
ATOM 1500 O O . LYS B 1 38 ? -15.758 11.539 10.477 1 96.12 38 LYS B O 1
ATOM 1505 N N . VAL B 1 39 ? -14.961 13.68 10.164 1 98.12 39 VAL B N 1
ATOM 1506 C CA . VAL B 1 39 ? -13.945 13.352 9.164 1 98.12 39 VAL B CA 1
ATOM 1507 C C . VAL B 1 39 ? -12.625 14.031 9.516 1 98.12 39 VAL B C 1
ATOM 1509 O O . VAL B 1 39 ? -12.516 14.688 10.555 1 98.12 39 VAL B O 1
ATOM 1512 N N . LEU B 1 40 ? -11.641 13.844 8.766 1 98.75 40 LEU B N 1
ATOM 1513 C CA . LEU B 1 40 ? -10.359 14.508 8.984 1 98.75 40 LEU B CA 1
ATOM 1514 C C . LEU B 1 40 ? -10.359 15.914 8.383 1 98.75 40 LEU B C 1
ATOM 1516 O O . LEU B 1 40 ? -10.664 16.078 7.195 1 98.75 40 LEU B O 1
ATOM 1520 N N . ASP B 1 41 ? -10.047 16.828 9.195 1 98.62 41 ASP B N 1
ATOM 1521 C CA . ASP B 1 41 ? -10.031 18.219 8.742 1 98.62 41 ASP B CA 1
ATOM 1522 C C . ASP B 1 41 ? -8.664 18.609 8.188 1 98.62 41 ASP B C 1
ATOM 1524 O O . ASP B 1 41 ? -8.562 19.219 7.129 1 98.62 41 ASP B O 1
ATOM 1528 N N . SER B 1 42 ? -7.66 18.188 8.867 1 98.62 42 SER B N 1
ATOM 1529 C CA . SER B 1 42 ? -6.336 18.562 8.383 1 98.62 42 SER B CA 1
ATOM 1530 C C . SER B 1 42 ? -5.258 17.641 8.953 1 98.62 42 SER B C 1
ATOM 1532 O O . SER B 1 42 ? -5.465 17 9.984 1 9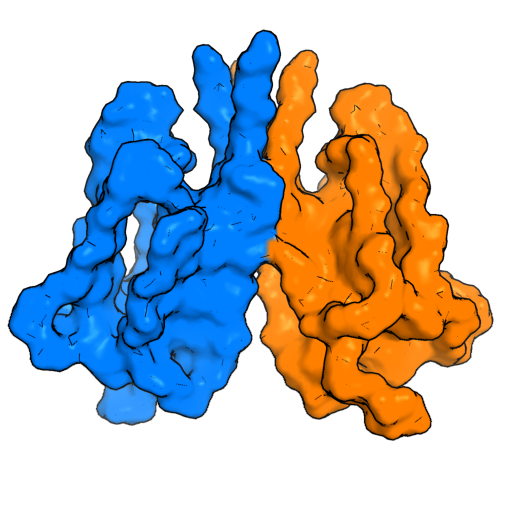8.62 42 SER B O 1
ATOM 1534 N N . VAL B 1 43 ? -4.125 17.578 8.281 1 98.81 43 VAL B N 1
ATOM 1535 C CA . VAL B 1 43 ? -2.943 16.844 8.727 1 98.81 43 VAL B CA 1
ATOM 1536 C C . VAL B 1 43 ? -1.697 17.703 8.531 1 98.81 43 VAL B C 1
ATOM 1538 O O . VAL B 1 43 ? -1.584 18.438 7.547 1 98.81 43 VAL B O 1
ATOM 1541 N N . ALA B 1 44 ? -0.82 17.656 9.453 1 98.88 44 ALA B N 1
ATOM 1542 C CA . ALA B 1 44 ? 0.528 18.203 9.391 1 98.88 44 ALA B CA 1
ATOM 1543 C C . ALA B 1 44 ? 1.555 17.234 9.953 1 98.88 44 ALA B C 1
ATOM 1545 O O . ALA B 1 44 ? 1.214 16.344 10.75 1 98.88 44 ALA B O 1
ATOM 1546 N N . PHE B 1 45 ? 2.771 17.375 9.453 1 98.94 45 PHE B N 1
ATOM 1547 C CA . PHE B 1 45 ? 3.793 16.516 10.016 1 98.94 45 PHE B CA 1
ATOM 1548 C C . PHE B 1 45 ? 5.18 17.125 9.852 1 98.94 45 PHE B C 1
ATOM 1550 O O . PHE B 1 45 ? 5.383 17.984 9.008 1 98.94 45 PHE B O 1
ATOM 1557 N N . THR B 1 46 ? 6.051 16.719 10.695 1 98.88 46 THR B N 1
ATOM 1558 C CA . THR B 1 46 ? 7.469 17.031 10.586 1 98.88 46 THR B CA 1
ATOM 1559 C C . THR B 1 46 ? 8.289 15.781 10.32 1 98.88 46 THR B C 1
ATOM 1561 O O . THR B 1 46 ? 7.93 14.688 10.758 1 98.88 46 THR B O 1
ATOM 1564 N N . TYR B 1 47 ? 9.352 15.969 9.586 1 98.38 47 TYR B N 1
ATOM 1565 C CA . TYR B 1 47 ? 10.195 14.836 9.203 1 98.38 47 TYR B CA 1
ATOM 1566 C C . TYR B 1 47 ? 11.641 15.281 9.008 1 98.38 47 TYR B C 1
ATOM 1568 O O . TYR B 1 47 ? 11.922 16.469 8.867 1 98.38 47 TYR B O 1
ATOM 1576 N N . ARG B 1 48 ? 12.539 14.375 9.047 1 97.25 48 ARG B N 1
ATOM 1577 C CA . ARG B 1 48 ? 13.953 14.617 8.781 1 97.25 48 ARG B CA 1
ATOM 1578 C C . ARG B 1 48 ? 14.359 14.062 7.422 1 97.25 48 ARG B C 1
ATOM 1580 O O . ARG B 1 48 ? 13.859 13.016 7 1 97.25 48 ARG B O 1
ATOM 1587 N N . ASP B 1 49 ? 15.234 14.812 6.801 1 95.44 49 ASP B N 1
ATOM 1588 C CA . ASP B 1 49 ? 15.766 14.344 5.523 1 95.44 49 ASP B CA 1
ATOM 1589 C C . ASP B 1 49 ? 17.078 13.586 5.715 1 95.44 49 ASP B C 1
ATOM 1591 O O . ASP B 1 49 ? 17.438 13.242 6.844 1 95.44 49 ASP B O 1
ATOM 1595 N N . LYS B 1 50 ? 17.75 13.242 4.629 1 92.06 50 LYS B N 1
ATOM 1596 C CA . LYS B 1 50 ? 18.953 12.422 4.676 1 92.06 50 LYS B CA 1
ATOM 1597 C C . LYS B 1 50 ? 20.062 13.125 5.445 1 92.06 50 LYS B C 1
ATOM 1599 O O . LYS B 1 50 ? 20.969 12.469 5.988 1 92.06 50 LYS B O 1
ATOM 1604 N N . ASP B 1 51 ? 20.031 14.484 5.48 1 94.19 51 ASP B N 1
ATOM 1605 C CA . ASP B 1 51 ? 21.031 15.281 6.176 1 94.19 51 ASP B CA 1
ATOM 1606 C C . ASP B 1 51 ? 20.594 15.609 7.602 1 94.19 51 ASP B C 1
ATOM 1608 O O . ASP B 1 51 ? 21.125 16.516 8.227 1 94.19 51 ASP B O 1
ATOM 1612 N N . ASN B 1 52 ? 19.531 15.008 8.062 1 95.19 52 ASN B N 1
ATOM 1613 C CA . ASN B 1 52 ? 18.984 15.164 9.406 1 95.19 52 ASN B CA 1
ATOM 1614 C C . ASN B 1 52 ? 18.375 16.547 9.609 1 95.19 52 ASN B C 1
ATOM 1616 O O . ASN B 1 52 ? 18.266 17.031 10.742 1 95.19 52 ASN B O 1
ATOM 1620 N N . GLN B 1 53 ? 18.094 17.172 8.5 1 97.44 53 GLN B N 1
ATOM 1621 C CA . GLN B 1 53 ? 17.422 18.453 8.602 1 97.44 53 GLN B CA 1
ATOM 1622 C C . GLN B 1 53 ? 15.922 18.25 8.836 1 97.44 53 GLN B C 1
ATOM 1624 O O . GLN B 1 53 ? 15.297 17.391 8.219 1 97.44 53 GLN B O 1
ATOM 1629 N N . LEU B 1 54 ? 15.359 19.062 9.711 1 98.19 54 LEU B N 1
ATOM 1630 C CA . LEU B 1 54 ? 13.938 19 10.039 1 98.19 54 LEU B CA 1
ATOM 1631 C C . LEU B 1 54 ? 13.109 19.797 9.031 1 98.19 54 LEU B C 1
ATOM 1633 O O . LEU B 1 54 ? 13.461 20.922 8.688 1 98.19 54 LEU B O 1
ATOM 1637 N N . HIS B 1 55 ? 12.062 19.156 8.539 1 98.69 55 HIS B N 1
ATOM 1638 C CA . HIS B 1 55 ? 11.109 19.781 7.633 1 98.69 55 HIS B CA 1
ATOM 1639 C C . HIS B 1 55 ? 9.688 19.703 8.172 1 98.69 55 HIS B C 1
ATOM 1641 O O . HIS B 1 55 ? 9.367 18.766 8.922 1 98.69 55 HIS B O 1
ATOM 1647 N N . THR B 1 56 ? 8.914 20.688 7.836 1 98.69 56 THR B N 1
ATOM 1648 C CA . THR B 1 56 ? 7.504 20.703 8.219 1 98.69 56 THR B CA 1
ATOM 1649 C C . THR B 1 56 ? 6.609 20.75 6.984 1 98.69 56 THR B C 1
ATOM 1651 O O . THR B 1 56 ? 6.879 21.5 6.039 1 98.69 56 THR B O 1
ATOM 1654 N N . ALA B 1 57 ? 5.57 19.922 6.973 1 98.75 57 ALA B N 1
ATOM 1655 C CA . ALA B 1 57 ? 4.543 19.938 5.938 1 98.75 57 ALA B CA 1
ATOM 1656 C C . ALA B 1 57 ? 3.162 20.188 6.535 1 98.75 57 ALA B C 1
ATOM 1658 O O . ALA B 1 57 ? 2.812 19.594 7.566 1 98.75 57 ALA B O 1
ATOM 1659 N N . GLY B 1 58 ? 2.295 20.969 5.859 1 98.25 58 GLY B N 1
ATOM 1660 C CA . GLY B 1 58 ? 0.954 21.297 6.328 1 98.25 58 GLY B CA 1
ATOM 1661 C C . GLY B 1 58 ? 0.909 22.5 7.234 1 98.25 58 GLY B C 1
ATOM 1662 O O . GLY B 1 58 ? 1.877 23.266 7.316 1 98.25 58 GLY B O 1
ATOM 1663 N N . PRO B 1 59 ? -0.122 22.578 7.883 1 98.38 59 PRO B N 1
ATOM 1664 C CA . PRO B 1 59 ? -1.33 21.75 7.82 1 98.38 59 PRO B CA 1
ATOM 1665 C C . PRO B 1 59 ? -1.993 21.781 6.441 1 98.38 59 PRO B C 1
ATOM 1667 O O . PRO B 1 59 ? -2.072 22.844 5.816 1 98.38 59 PRO B O 1
ATOM 1670 N N . TRP B 1 60 ? -2.303 20.688 5.934 1 98.88 60 TRP B N 1
ATOM 1671 C CA . TRP B 1 60 ? -3.146 20.531 4.75 1 98.88 60 TRP B CA 1
ATOM 1672 C C . TRP B 1 60 ? -4.602 20.297 5.145 1 98.88 60 TRP B C 1
ATOM 1674 O O . TRP B 1 60 ? -4.93 19.266 5.73 1 98.88 60 TRP B O 1
ATOM 1684 N N . GLY B 1 61 ? -5.477 21.234 4.801 1 98.5 61 GLY B N 1
ATOM 1685 C CA . GLY B 1 61 ? -6.879 21.156 5.18 1 98.5 61 GLY B CA 1
ATOM 1686 C C . GLY B 1 61 ? -7.34 22.344 6.012 1 98.5 61 GLY B C 1
ATOM 1687 O O . GLY B 1 61 ? -6.688 23.391 6.023 1 98.5 61 GLY B O 1
ATOM 1688 N N . GLY B 1 62 ? -8.5 22.219 6.703 1 97.25 62 GLY B N 1
ATOM 1689 C CA . GLY B 1 62 ? -9.125 23.328 7.395 1 97.25 62 GLY B CA 1
ATOM 1690 C C . GLY B 1 62 ? -8.906 23.297 8.898 1 97.25 62 GLY B C 1
ATOM 1691 O O . GLY B 1 62 ? -8.188 22.438 9.406 1 97.25 62 GLY B O 1
ATOM 1692 N N . ALA B 1 63 ? -9.469 24.234 9.57 1 96.19 63 ALA B N 1
ATOM 1693 C CA . ALA B 1 63 ? -9.273 24.438 11 1 96.19 63 ALA B CA 1
ATOM 1694 C C . ALA B 1 63 ? -10.43 23.844 11.805 1 96.19 63 ALA B C 1
ATOM 1696 O O . ALA B 1 63 ? -10.648 24.219 12.961 1 96.19 63 ALA B O 1
ATOM 1697 N N . GLY B 1 64 ? -11.148 22.969 11.102 1 96 64 GLY B N 1
ATOM 1698 C CA . GLY B 1 64 ? -12.258 22.359 11.805 1 96 64 GLY B CA 1
ATOM 1699 C C . GLY B 1 64 ? -11.812 21.344 12.852 1 96 64 GLY B C 1
ATOM 1700 O O . GLY B 1 64 ? -10.758 21.5 13.469 1 96 64 GLY B O 1
ATOM 1701 N N . GLY B 1 65 ? -12.688 20.406 13.164 1 94.69 65 GLY B N 1
ATOM 1702 C CA . GLY B 1 65 ? -12.438 19.406 14.188 1 94.69 65 GLY B CA 1
ATOM 1703 C C . GLY B 1 65 ? -13.227 19.641 15.461 1 94.69 65 GLY B C 1
ATOM 1704 O O . GLY B 1 65 ? -13.688 20.75 15.711 1 94.69 65 GLY B O 1
ATOM 1705 N N . GLU B 1 66 ? -13.344 18.656 16.156 1 94.12 66 GLU B N 1
ATOM 1706 C CA . GLU B 1 66 ? -14.18 18.719 17.344 1 94.12 66 GLU B CA 1
ATOM 1707 C C . GLU B 1 66 ? -13.414 19.344 18.516 1 94.12 66 GLU B C 1
ATOM 1709 O O . GLU B 1 66 ? -14.008 19.969 19.391 1 94.12 66 GLU B O 1
ATOM 1714 N N . LYS B 1 67 ? -12.086 19.156 18.594 1 93.38 67 LYS B N 1
ATOM 1715 C CA . LYS B 1 67 ? -11.266 19.672 19.672 1 93.38 67 LYS B CA 1
ATOM 1716 C C . LYS B 1 67 ? -10.695 21.047 19.328 1 93.38 67 LYS B C 1
ATOM 1718 O O . LYS B 1 67 ? -10.406 21.328 18.156 1 93.38 67 LYS B O 1
ATOM 1723 N N . GLU B 1 68 ? -10.531 21.797 20.312 1 92.94 68 GLU B N 1
ATOM 1724 C CA . GLU B 1 68 ? -9.898 23.094 20.109 1 92.94 68 GLU B CA 1
ATOM 1725 C C . GLU B 1 68 ? -8.461 22.938 19.609 1 92.94 68 GLU B C 1
ATOM 1727 O O . GLU B 1 68 ? -8.07 23.562 18.625 1 92.94 68 GLU B O 1
ATOM 1732 N N . ASP B 1 69 ? -7.766 22.047 20.359 1 96.19 69 ASP B N 1
ATOM 1733 C CA . ASP B 1 69 ? -6.391 21.766 19.953 1 96.19 69 ASP B CA 1
ATOM 1734 C C . ASP B 1 69 ? -6.301 20.438 19.188 1 96.19 69 ASP B C 1
ATOM 1736 O O . ASP B 1 69 ? -6.906 19.453 19.578 1 96.19 69 ASP B O 1
ATOM 1740 N N . PRO B 1 70 ? -5.52 20.469 18.078 1 97.88 70 PRO B N 1
ATOM 1741 C CA . PRO B 1 70 ? -5.34 19.219 17.359 1 97.88 70 PRO B CA 1
ATOM 1742 C C . PRO B 1 70 ? -4.57 18.172 18.156 1 97.88 70 PRO B C 1
ATOM 1744 O O . PRO B 1 70 ? -3.883 18.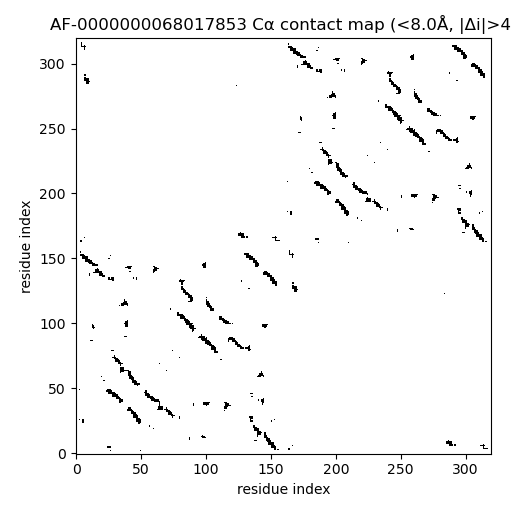516 19.125 1 97.88 70 PRO B O 1
ATOM 1747 N N . ASP B 1 71 ? -4.77 16.938 17.828 1 98.31 71 ASP B N 1
ATOM 1748 C CA . ASP B 1 71 ? -3.971 15.859 18.406 1 98.31 71 ASP B CA 1
ATOM 1749 C C . ASP B 1 71 ? -2.605 15.766 17.719 1 98.31 71 ASP B C 1
ATOM 1751 O O . ASP B 1 71 ? -2.51 15.812 16.5 1 98.31 71 ASP B O 1
ATOM 1755 N N . THR B 1 72 ? -1.574 15.648 18.516 1 98.69 72 THR B N 1
ATOM 1756 C CA . THR B 1 72 ? -0.231 15.516 17.969 1 98.69 72 THR B CA 1
ATOM 1757 C C . THR B 1 72 ? 0.432 14.234 18.453 1 98.69 72 THR B C 1
ATOM 1759 O O . THR B 1 72 ? 0.43 13.953 19.656 1 98.69 72 THR B O 1
ATOM 1762 N N . ILE B 1 73 ? 0.884 13.445 17.531 1 98.75 73 ILE B N 1
ATOM 1763 C CA . ILE B 1 73 ? 1.725 12.289 17.797 1 98.75 73 ILE B CA 1
ATOM 1764 C C . ILE B 1 73 ? 3.195 12.672 17.672 1 98.75 73 ILE B C 1
ATOM 1766 O O . ILE B 1 73 ? 3.619 13.18 16.625 1 98.75 73 ILE B O 1
ATOM 1770 N N . THR B 1 74 ? 3.979 12.492 18.656 1 98.81 74 THR B N 1
ATOM 1771 C CA . THR B 1 74 ? 5.426 12.672 18.594 1 98.81 74 THR B CA 1
ATOM 1772 C C . THR B 1 74 ? 6.141 11.328 18.688 1 98.81 74 THR B C 1
ATOM 1774 O O . THR B 1 74 ? 5.969 10.594 19.672 1 98.81 74 THR B O 1
ATOM 1777 N N . LEU B 1 75 ? 6.93 11.039 17.719 1 98.5 75 LEU B N 1
ATOM 1778 C CA . LEU B 1 75 ? 7.613 9.75 17.703 1 98.5 75 LEU B CA 1
ATOM 1779 C C . LEU B 1 75 ? 8.938 9.828 18.453 1 98.5 75 LEU B C 1
ATOM 1781 O O . LEU B 1 75 ? 9.727 10.75 18.25 1 98.5 75 LEU B O 1
ATOM 1785 N N . GLY B 1 76 ? 9.18 8.875 19.25 1 97.75 76 GLY B N 1
ATOM 1786 C CA . GLY B 1 76 ? 10.461 8.781 19.938 1 97.75 76 GLY B CA 1
ATOM 1787 C C . GLY B 1 76 ? 11.617 8.461 19.016 1 97.75 76 GLY B C 1
ATOM 1788 O O . GLY B 1 76 ? 11.406 8.148 17.844 1 97.75 76 GLY B O 1
ATOM 1789 N N . PRO B 1 77 ? 12.836 8.492 19.547 1 95.25 77 PRO B N 1
ATOM 1790 C CA . PRO B 1 77 ? 14.031 8.32 18.719 1 95.25 77 PRO B CA 1
ATOM 1791 C C . PRO B 1 77 ? 14.07 6.965 18.016 1 95.25 77 PRO B C 1
ATOM 1793 O O . PRO B 1 77 ? 14.609 6.855 16.906 1 95.25 77 PRO B O 1
ATOM 1796 N N . SER B 1 78 ? 13.5 5.875 18.562 1 95.5 78 SER B N 1
ATOM 1797 C CA . SER B 1 78 ? 13.531 4.551 17.953 1 95.5 78 SER B CA 1
ATOM 1798 C C . SER B 1 78 ? 12.148 4.129 17.469 1 95.5 78 SER B C 1
ATOM 1800 O O . SER B 1 78 ? 11.914 2.953 17.188 1 95.5 78 SER B O 1
ATOM 1802 N N . GLU B 1 79 ? 11.25 5.086 17.484 1 97.5 79 GLU B N 1
ATOM 1803 C CA . GLU B 1 79 ? 9.875 4.781 17.109 1 97.5 79 GLU B CA 1
ATOM 1804 C C . GLU B 1 79 ? 9.625 5.121 15.641 1 97.5 79 GLU B C 1
ATOM 1806 O O . GLU B 1 79 ? 10.047 6.172 15.156 1 97.5 79 GLU B O 1
ATOM 1811 N N . TYR B 1 80 ? 9.039 4.203 14.906 1 97.5 80 TYR B N 1
ATOM 1812 C CA . TYR B 1 80 ? 8.742 4.41 13.492 1 97.5 80 TYR B CA 1
ATOM 1813 C C . TYR B 1 80 ? 7.414 3.764 13.117 1 97.5 80 TYR B C 1
ATOM 1815 O O . TYR B 1 80 ? 6.945 2.85 13.797 1 97.5 80 TYR B O 1
ATOM 1823 N N . ILE B 1 81 ? 6.766 4.246 12.086 1 98.44 81 ILE B N 1
ATOM 1824 C CA . ILE B 1 81 ? 5.434 3.797 11.695 1 98.44 81 ILE B CA 1
ATOM 1825 C C . ILE B 1 81 ? 5.543 2.51 10.883 1 98.44 81 ILE B C 1
ATOM 1827 O O . ILE B 1 81 ? 6.121 2.506 9.789 1 98.44 81 ILE B O 1
ATOM 1831 N N . THR B 1 82 ? 4.934 1.419 11.359 1 98.44 82 THR B N 1
ATOM 1832 C CA . THR B 1 82 ? 4.984 0.118 10.695 1 98.44 82 THR B CA 1
ATOM 1833 C C . THR B 1 82 ? 3.695 -0.147 9.93 1 98.44 82 THR B C 1
ATOM 1835 O O . THR B 1 82 ? 3.637 -1.061 9.102 1 98.44 82 THR B O 1
ATOM 1838 N N . GLN B 1 83 ? 2.658 0.662 10.227 1 98.81 83 GLN B N 1
ATOM 1839 C CA . GLN B 1 83 ? 1.386 0.482 9.539 1 98.81 83 GLN B CA 1
ATOM 1840 C C . GLN B 1 83 ? 0.541 1.751 9.602 1 98.81 83 GLN B C 1
ATOM 1842 O O . GLN B 1 83 ? 0.525 2.439 10.625 1 98.81 83 GLN B O 1
ATOM 1847 N N . VAL B 1 84 ? -0.167 2.045 8.539 1 98.94 84 VAL B N 1
ATOM 1848 C CA . VAL B 1 84 ? -1.189 3.086 8.531 1 98.94 84 VAL B CA 1
ATOM 1849 C C . VAL B 1 84 ? -2.529 2.492 8.102 1 98.94 84 VAL B C 1
ATOM 1851 O O . VAL B 1 84 ? -2.592 1.721 7.141 1 98.94 84 VAL B O 1
ATOM 1854 N N . ASP B 1 85 ? -3.539 2.771 8.812 1 98.81 85 ASP B N 1
ATOM 1855 C CA . ASP B 1 85 ? -4.918 2.471 8.438 1 98.81 85 ASP B CA 1
ATOM 1856 C C . ASP B 1 85 ? -5.703 3.752 8.156 1 98.81 85 ASP B C 1
ATOM 1858 O O . ASP B 1 85 ? -5.594 4.727 8.906 1 98.81 85 ASP B O 1
ATOM 1862 N N . TRP B 1 86 ? -6.41 3.768 7.066 1 98.88 86 TRP B N 1
ATOM 1863 C CA . TRP B 1 86 ? -7.277 4.914 6.809 1 98.88 86 TRP B CA 1
ATOM 1864 C C . TRP B 1 86 ? -8.578 4.469 6.152 1 98.88 86 TRP B C 1
ATOM 1866 O O . TRP B 1 86 ? -8.719 3.311 5.754 1 98.88 86 TRP B O 1
ATOM 1876 N N . SER B 1 87 ? -9.547 5.316 6.176 1 98.75 87 SER B N 1
ATOM 1877 C CA . SER B 1 87 ? -10.812 5.047 5.5 1 98.75 87 SER B CA 1
ATOM 1878 C C . SER B 1 87 ? -11.242 6.23 4.641 1 98.75 87 SER B C 1
ATOM 1880 O O . SER B 1 87 ? -10.875 7.375 4.918 1 98.75 87 SER B O 1
ATOM 1882 N N . VAL B 1 88 ? -11.898 5.949 3.574 1 98.69 88 VAL B N 1
ATOM 1883 C CA . VAL B 1 88 ? -12.422 6.93 2.631 1 98.69 88 VAL B CA 1
ATOM 1884 C C . VAL B 1 88 ? -13.945 6.781 2.531 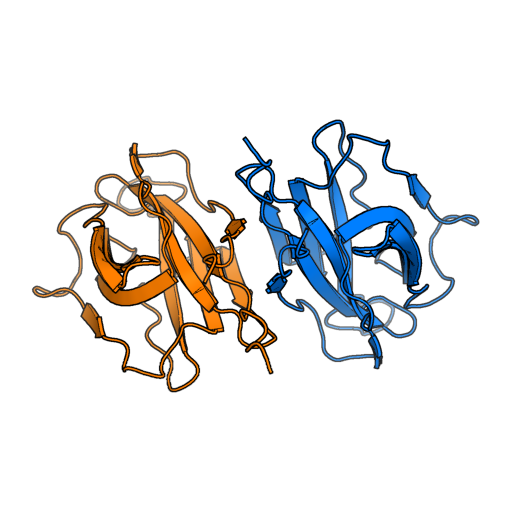1 98.69 88 VAL B C 1
ATOM 1886 O O . VAL B 1 88 ? -14.453 5.672 2.359 1 98.69 88 VAL B O 1
ATOM 1889 N N . GLY B 1 89 ? -14.609 7.836 2.66 1 98.5 89 GLY B N 1
ATOM 1890 C CA . GLY B 1 89 ? -16.062 7.816 2.58 1 98.5 89 GLY B CA 1
ATOM 1891 C C . GLY B 1 89 ? -16.672 9.195 2.424 1 98.5 89 GLY B C 1
ATOM 1892 O O . GLY B 1 89 ? -15.953 10.18 2.229 1 98.5 89 GLY B O 1
ATOM 1893 N N . PRO B 1 90 ? -17.969 9.258 2.453 1 97.94 90 PRO B N 1
ATOM 1894 C CA . PRO B 1 90 ? -18.656 10.531 2.23 1 97.94 90 PRO B CA 1
ATOM 1895 C C . PRO B 1 90 ? -18.75 11.375 3.498 1 97.94 90 PRO B C 1
ATOM 1897 O O . PRO B 1 90 ? -18.703 10.844 4.609 1 97.94 90 PRO B O 1
ATOM 1900 N N . PHE B 1 91 ? -18.766 12.641 3.34 1 97.44 91 PHE B N 1
ATOM 1901 C CA . PHE B 1 91 ? -19.219 13.602 4.332 1 97.44 91 PHE B CA 1
ATOM 1902 C C . PHE B 1 91 ? -20.516 14.273 3.885 1 97.44 91 PHE B C 1
ATOM 1904 O O . PHE B 1 91 ? -20.5 15.414 3.412 1 97.44 91 PHE B O 1
ATOM 1911 N N . LYS B 1 92 ? -21.609 13.617 4.152 1 95.56 92 LYS B N 1
ATOM 1912 C CA . LYS B 1 92 ? -22.922 13.938 3.596 1 95.56 92 LYS B CA 1
ATOM 1913 C C . LYS B 1 92 ? -23.375 15.336 4.02 1 95.56 92 LYS B C 1
ATOM 1915 O O . LYS B 1 92 ? -23.984 16.062 3.24 1 95.56 92 LYS B O 1
ATOM 1920 N N . LEU B 1 93 ? -23.016 15.75 5.262 1 93.62 93 LEU B N 1
ATOM 1921 C CA . LEU B 1 93 ? -23.406 17.047 5.797 1 93.62 93 LEU B CA 1
ATOM 1922 C C . LEU B 1 93 ? -22.875 18.188 4.918 1 93.62 93 LEU B C 1
ATOM 1924 O O . LEU B 1 93 ? -23.469 19.266 4.855 1 93.62 93 LEU B O 1
ATOM 1928 N N . LYS B 1 94 ? -21.766 17.891 4.254 1 95.44 94 LYS B N 1
ATOM 1929 C CA . LYS B 1 94 ? -21.125 18.922 3.42 1 95.44 94 LYS B CA 1
ATOM 1930 C C . LYS B 1 94 ? -21.172 18.516 1.946 1 95.44 94 LYS B C 1
ATOM 1932 O O . LYS B 1 94 ? -20.469 19.109 1.121 1 95.44 94 LYS B O 1
ATOM 1937 N N . GLU B 1 95 ? -21.844 17.438 1.581 1 95.5 95 GLU B N 1
ATOM 1938 C CA . GLU B 1 95 ? -22.047 16.938 0.221 1 95.5 95 GLU B CA 1
ATOM 1939 C C . GLU B 1 95 ? -20.734 16.578 -0.437 1 95.5 95 GLU B C 1
ATOM 1941 O O . GLU B 1 95 ? -20.484 16.922 -1.596 1 95.5 95 GLU B O 1
ATOM 1946 N N . ILE B 1 96 ? -19.828 16.078 0.325 1 96.69 96 ILE B N 1
ATOM 1947 C CA . ILE B 1 96 ? -18.547 15.562 -0.182 1 96.69 96 ILE B CA 1
ATOM 1948 C C . ILE B 1 96 ? -18.641 14.047 -0.347 1 96.69 96 ILE B C 1
ATOM 1950 O O . ILE B 1 96 ? -18.984 13.328 0.597 1 96.69 96 ILE B O 1
ATOM 1954 N N . GLU B 1 97 ? -18.359 13.547 -1.455 1 96.31 97 GLU B N 1
ATOM 1955 C CA . GLU B 1 97 ? -18.531 12.125 -1.754 1 96.31 97 GLU B CA 1
ATOM 1956 C C . GLU B 1 97 ? -17.359 11.305 -1.216 1 96.31 97 GLU B C 1
ATOM 1958 O O . GLU B 1 97 ? -17.531 10.18 -0.755 1 96.31 97 GLU B O 1
ATOM 1963 N N . HIS B 1 98 ? -16.141 11.875 -1.348 1 97.56 98 HIS B N 1
ATOM 1964 C CA . HIS B 1 98 ? -14.953 11.148 -0.935 1 97.56 98 HIS B CA 1
ATOM 1965 C C . HIS B 1 98 ? -14.031 12.039 -0.101 1 97.56 98 HIS B C 1
ATOM 1967 O O . HIS B 1 98 ? -13.555 13.07 -0.578 1 97.56 98 HIS B O 1
ATOM 1973 N N . CYS B 1 99 ? -13.766 11.68 1.052 1 98.31 99 CYS B N 1
ATOM 1974 C CA . CYS B 1 99 ? -12.766 12.289 1.921 1 98.31 99 CYS B CA 1
ATOM 1975 C C . CYS B 1 99 ? -12.219 11.266 2.918 1 98.31 99 CYS B C 1
ATOM 1977 O O . CYS B 1 99 ? -12.703 10.141 2.982 1 98.31 99 CYS B O 1
ATOM 1979 N N . ILE B 1 100 ? -11.141 11.602 3.535 1 98.88 100 ILE B N 1
ATOM 1980 C CA . ILE B 1 100 ? -10.578 10.711 4.543 1 98.88 100 ILE B CA 1
ATOM 1981 C C . ILE B 1 100 ? -11.414 10.766 5.816 1 98.88 100 ILE B C 1
ATOM 1983 O O . ILE B 1 100 ? -11.586 11.836 6.406 1 98.88 100 ILE B O 1
ATOM 1987 N N . THR B 1 101 ? -11.961 9.656 6.207 1 98.81 101 THR B N 1
ATOM 1988 C CA . THR B 1 101 ? -12.922 9.656 7.301 1 98.81 101 THR B CA 1
ATOM 1989 C C . THR B 1 101 ? -12.281 9.117 8.578 1 98.81 101 THR B C 1
ATOM 1991 O O . THR B 1 101 ? -12.844 9.266 9.672 1 98.81 101 THR B O 1
ATOM 1994 N N . SER B 1 102 ? -11.141 8.516 8.391 1 98.88 102 SER B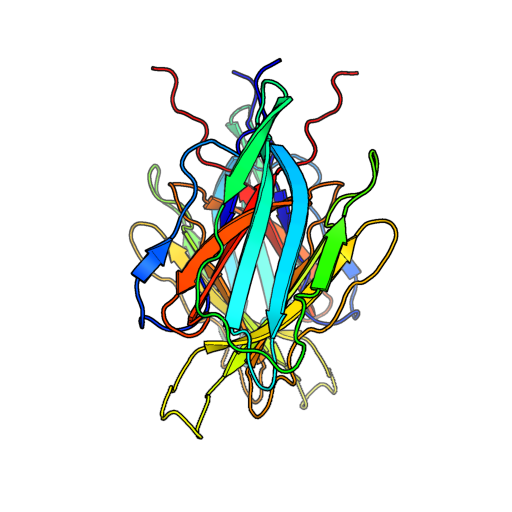 N 1
ATOM 1995 C CA . SER B 1 102 ? -10.391 8.094 9.57 1 98.88 102 SER B CA 1
ATOM 1996 C C . SER B 1 102 ? -8.922 7.875 9.234 1 98.88 102 SER B C 1
ATOM 1998 O O . SER B 1 102 ? -8.57 7.645 8.078 1 98.88 102 SER B O 1
ATOM 2000 N N . LEU B 1 103 ? -8.078 7.953 10.219 1 98.81 103 LEU B N 1
ATOM 2001 C CA . LEU B 1 103 ? -6.648 7.707 10.133 1 98.81 103 LEU B CA 1
ATOM 2002 C C . LEU B 1 103 ? -6.121 7.09 11.422 1 98.81 103 LEU B C 1
ATOM 2004 O O . LEU B 1 103 ? -6.469 7.543 12.516 1 98.81 103 LEU B O 1
ATOM 2008 N N . LYS B 1 104 ? -5.379 6.062 11.312 1 98.88 104 LYS B N 1
ATOM 2009 C CA . LYS B 1 104 ? -4.727 5.383 12.43 1 98.88 104 LYS B CA 1
ATOM 2010 C C . LYS B 1 104 ? -3.273 5.055 12.094 1 98.88 104 LYS B C 1
ATOM 2012 O O . LYS B 1 104 ? -2.971 4.602 10.992 1 98.88 104 LYS B O 1
ATOM 2017 N N . PHE B 1 105 ? -2.375 5.293 13.039 1 98.88 105 PHE B N 1
ATOM 2018 C CA . PHE B 1 105 ? -0.962 4.969 12.883 1 98.88 105 PHE B CA 1
ATOM 2019 C C . PHE B 1 105 ? -0.534 3.908 13.891 1 98.88 105 PHE B C 1
ATOM 2021 O O . PHE B 1 105 ? -0.84 4.016 15.078 1 98.88 105 PHE B O 1
ATOM 2028 N N . VAL B 1 106 ? 0.101 2.92 13.422 1 98.88 106 VAL B N 1
ATOM 2029 C CA . VAL B 1 106 ? 0.712 1.896 14.266 1 98.88 106 VAL B CA 1
ATOM 2030 C C . VAL B 1 106 ? 2.234 1.984 14.156 1 98.88 106 VAL B C 1
ATOM 2032 O O . VAL B 1 106 ? 2.787 2.014 13.055 1 98.88 106 VAL B O 1
ATOM 2035 N N . THR B 1 107 ? 2.902 2.141 15.305 1 98.38 107 THR B N 1
ATOM 2036 C CA . THR B 1 107 ? 4.359 2.145 15.352 1 98.38 107 THR B CA 1
ATOM 2037 C C . THR B 1 107 ? 4.883 0.847 15.961 1 98.38 107 THR B C 1
ATOM 2039 O O . THR B 1 107 ? 4.102 -0.033 16.328 1 98.38 107 THR B O 1
ATOM 2042 N N . ASN B 1 108 ? 6.211 0.719 15.984 1 97.88 108 ASN B N 1
ATOM 2043 C CA . ASN B 1 108 ? 6.832 -0.408 16.672 1 97.88 108 ASN B CA 1
ATOM 2044 C C . ASN B 1 108 ? 6.613 -0.332 18.188 1 97.88 108 ASN B C 1
ATOM 2046 O O . ASN B 1 108 ? 6.965 -1.263 18.906 1 97.88 108 ASN B O 1
ATOM 2050 N N . GLN B 1 109 ? 5.934 0.722 18.703 1 97.94 109 GLN B N 1
ATOM 2051 C CA . GLN B 1 109 ? 5.824 0.901 20.156 1 97.94 109 GLN B CA 1
ATOM 2052 C C . GLN B 1 109 ? 4.371 1.091 20.578 1 97.94 109 GLN B C 1
ATOM 2054 O O . GLN B 1 109 ? 4 0.757 21.703 1 97.94 109 GLN B O 1
ATOM 2059 N N . ALA B 1 110 ? 3.549 1.603 19.672 1 98.25 110 ALA B N 1
ATOM 2060 C CA . ALA B 1 110 ? 2.205 1.988 20.094 1 98.25 110 ALA B CA 1
ATOM 2061 C C . ALA B 1 110 ? 1.264 2.105 18.891 1 98.25 110 ALA B C 1
ATOM 2063 O O . ALA B 1 110 ? 1.669 1.877 17.75 1 98.25 110 ALA B O 1
ATOM 2064 N N . SER B 1 111 ? 0.008 2.289 19.188 1 98.69 111 SER B N 1
ATOM 2065 C CA . SER B 1 111 ? -1.011 2.637 18.203 1 98.69 111 SER B CA 1
ATOM 2066 C C . SER B 1 111 ? -1.661 3.977 18.531 1 98.69 111 SER B C 1
ATOM 2068 O O . SER B 1 111 ? -1.932 4.273 19.703 1 98.69 111 SER B O 1
ATOM 2070 N N . TYR B 1 112 ? -1.866 4.777 17.547 1 98.81 112 TYR B N 1
ATOM 2071 C CA . TYR B 1 112 ? -2.48 6.094 17.703 1 98.81 112 TYR B CA 1
ATOM 2072 C C . TYR B 1 112 ? -3.732 6.215 16.844 1 98.81 112 TYR B C 1
ATOM 2074 O O . TYR B 1 112 ? -3.682 6.016 15.625 1 98.81 112 TYR B O 1
ATOM 2082 N N . GLY B 1 113 ? -4.855 6.668 17.453 1 98.12 113 GLY B N 1
ATOM 2083 C CA . GLY B 1 113 ? -6.148 6.719 16.781 1 98.12 113 GLY B CA 1
ATOM 2084 C C . GLY B 1 113 ? -7.023 5.52 17.094 1 98.12 113 GLY B C 1
ATOM 2085 O O . GLY B 1 113 ? -6.805 4.82 18.078 1 98.12 113 GLY B O 1
ATOM 2086 N N . PRO B 1 114 ? -7.855 5.32 16.188 1 98.25 114 PRO B N 1
ATOM 2087 C CA . PRO B 1 114 ? -8.211 6.047 14.977 1 98.25 114 PRO B CA 1
ATOM 2088 C C . PRO B 1 114 ? -8.727 7.457 15.258 1 98.25 114 PRO B C 1
ATOM 2090 O O . PRO B 1 114 ? -9.406 7.68 16.266 1 98.25 114 PRO B O 1
ATOM 2093 N N . PHE B 1 115 ? -8.312 8.367 14.484 1 98.62 115 PHE B N 1
ATOM 2094 C CA . PHE B 1 115 ? -8.883 9.703 14.375 1 98.62 115 PHE B CA 1
ATOM 2095 C C . PHE B 1 115 ? -10 9.727 13.328 1 98.62 115 PHE B C 1
ATOM 2097 O O . PHE B 1 115 ? -9.773 9.359 12.172 1 98.62 115 PHE B O 1
ATOM 2104 N N . GLY B 1 116 ? -11.227 10.203 13.68 1 98.06 116 GLY B N 1
ATOM 2105 C CA . GLY B 1 116 ? -12.383 10.156 12.797 1 98.06 116 GLY B CA 1
ATOM 2106 C C . GLY B 1 116 ? -13.297 8.977 13.07 1 98.06 116 GLY B C 1
ATOM 2107 O O . GLY B 1 116 ? -12.922 8.047 13.797 1 98.06 116 GLY B O 1
ATOM 2108 N N . TYR B 1 117 ? -14.453 8.914 12.492 1 96.44 117 TYR B N 1
ATOM 2109 C CA . TYR B 1 117 ? -15.453 7.922 12.891 1 96.44 117 TYR B CA 1
ATOM 2110 C C . TYR B 1 117 ? -15.695 6.914 11.773 1 96.44 117 TYR B C 1
ATOM 2112 O O . TYR B 1 117 ? -16.391 5.918 11.961 1 96.44 117 TYR B O 1
ATOM 2120 N N . ALA B 1 118 ? -15.203 7.156 10.555 1 96.94 118 ALA B N 1
ATOM 2121 C CA . ALA B 1 118 ? -15.211 6.215 9.438 1 96.94 118 ALA B CA 1
ATOM 2122 C C . ALA B 1 118 ? -16.625 5.777 9.094 1 96.94 118 ALA B C 1
ATOM 2124 O O . ALA B 1 118 ? -16.875 4.594 8.844 1 96.94 118 ALA B O 1
ATOM 2125 N N . VAL B 1 119 ? -17.594 6.738 9.078 1 96 119 VAL B N 1
ATOM 2126 C CA . VAL B 1 119 ? -18.969 6.383 8.789 1 96 119 VAL B CA 1
ATOM 2127 C C . VAL B 1 119 ? -19.125 6.031 7.312 1 96 119 VAL B C 1
ATOM 2129 O O . VAL B 1 119 ? -18.703 6.797 6.441 1 96 119 VAL B O 1
ATOM 2132 N N . ASP B 1 120 ? -19.781 4.812 6.996 1 96.62 120 ASP B N 1
ATOM 2133 C CA . ASP B 1 120 ? -20.062 4.363 5.641 1 96.62 120 ASP B CA 1
ATOM 2134 C C . ASP B 1 120 ? -18.812 4.434 4.762 1 96.62 120 ASP B C 1
ATOM 2136 O O . ASP B 1 120 ? -18.859 4.934 3.637 1 96.62 120 ASP B O 1
ATOM 2140 N N . SER B 1 121 ? -17.656 3.945 5.246 1 98.12 121 SER B N 1
ATOM 2141 C CA . SER B 1 121 ? -16.391 4.184 4.586 1 98.12 121 SER B CA 1
ATOM 2142 C C . SER B 1 121 ? -15.75 2.875 4.125 1 98.12 121 SER B C 1
ATOM 2144 O O . SER B 1 121 ? -16.031 1.811 4.68 1 98.12 121 SER B O 1
ATOM 2146 N N . THR B 1 122 ? -15 2.938 3.094 1 97.56 122 THR B N 1
ATOM 2147 C CA . THR B 1 122 ? -14.078 1.875 2.703 1 97.56 122 THR B CA 1
ATOM 2148 C C . THR B 1 122 ? -12.781 1.967 3.496 1 97.56 122 THR B C 1
ATOM 2150 O O . THR B 1 122 ? -12.203 3.049 3.633 1 97.56 122 THR B O 1
ATOM 2153 N N . HIS B 1 123 ? -12.375 0.823 4.008 1 98 123 HIS B N 1
ATOM 2154 C CA . HIS B 1 123 ? -11.211 0.798 4.887 1 98 123 HIS B CA 1
ATOM 2155 C C . HIS B 1 123 ? -9.984 0.261 4.16 1 98 123 HIS B C 1
ATOM 2157 O O . HIS B 1 123 ? -10.086 -0.691 3.385 1 98 123 HIS B O 1
ATOM 2163 N N . TYR B 1 124 ? -8.836 0.917 4.461 1 98.19 124 TYR B N 1
ATOM 2164 C CA . TYR B 1 124 ? -7.543 0.548 3.893 1 98.19 124 TYR B CA 1
ATOM 2165 C C . TYR B 1 124 ? -6.496 0.366 4.988 1 98.19 124 TYR B C 1
ATOM 2167 O O . TYR B 1 124 ? -6.668 0.858 6.105 1 98.19 124 TYR B O 1
ATOM 2175 N N . SER B 1 125 ? -5.52 -0.378 4.641 1 98.44 125 SER B N 1
ATOM 2176 C CA . SER B 1 125 ? -4.363 -0.558 5.512 1 98.44 125 SER B CA 1
ATOM 2177 C C . SER B 1 125 ? -3.082 -0.724 4.703 1 98.44 125 SER B C 1
ATOM 2179 O O . SER B 1 125 ? -3.109 -1.245 3.586 1 98.44 125 SER B O 1
ATOM 2181 N N . LEU B 1 126 ? -2.008 -0.292 5.281 1 98.69 126 LEU B N 1
ATOM 2182 C CA . LEU B 1 126 ? -0.691 -0.414 4.668 1 98.69 126 LEU B CA 1
ATOM 2183 C C . LEU B 1 126 ? 0.336 -0.914 5.676 1 98.69 126 LEU B C 1
ATOM 2185 O O . LEU B 1 126 ? 1.081 -0.119 6.258 1 98.69 126 LEU B O 1
ATOM 2189 N N . PRO B 1 127 ? 0.346 -2.211 5.906 1 98.69 127 PRO B N 1
ATOM 2190 C CA . PRO B 1 127 ? 1.422 -2.775 6.723 1 98.69 127 PRO B CA 1
ATOM 2191 C C . PRO B 1 127 ? 2.764 -2.803 5.992 1 98.69 127 PRO B C 1
ATOM 2193 O O . PRO B 1 127 ? 2.832 -3.215 4.832 1 98.69 127 PRO B O 1
ATOM 2196 N N . VAL B 1 128 ? 3.754 -2.336 6.633 1 98.19 128 VAL B N 1
ATOM 2197 C CA . VAL B 1 128 ? 5.117 -2.338 6.117 1 98.19 128 VAL B CA 1
ATOM 2198 C C . VAL B 1 128 ? 5.977 -3.309 6.926 1 98.19 128 VAL B C 1
ATOM 2200 O O . VAL B 1 128 ? 6.059 -3.201 8.148 1 98.19 128 VAL B O 1
ATOM 2203 N N . LEU B 1 129 ? 6.672 -4.238 6.254 1 97 129 LEU B N 1
ATOM 2204 C CA . LEU B 1 129 ? 7.414 -5.301 6.926 1 97 129 LEU B CA 1
ATOM 2205 C C . LEU B 1 129 ? 8.914 -5.066 6.816 1 97 129 LEU B C 1
ATOM 2207 O O . LEU B 1 129 ? 9.352 -4.094 6.191 1 97 129 LEU B O 1
ATOM 2211 N N . ASN B 1 130 ? 9.68 -5.891 7.465 1 93.88 130 ASN B N 1
ATOM 2212 C CA . ASN B 1 130 ? 11.133 -5.949 7.398 1 93.88 130 ASN B CA 1
ATOM 2213 C C . ASN B 1 130 ? 11.766 -4.613 7.777 1 93.88 130 ASN B C 1
ATOM 2215 O O . ASN B 1 130 ? 12.656 -4.121 7.082 1 93.88 130 ASN B O 1
ATOM 2219 N N . ASN B 1 131 ? 11.227 -3.959 8.734 1 92.19 131 ASN B N 1
ATOM 2220 C CA . ASN B 1 131 ? 11.758 -2.744 9.344 1 92.19 131 ASN B CA 1
ATOM 2221 C C . ASN B 1 131 ? 11.625 -1.544 8.414 1 92.19 131 ASN B C 1
ATOM 2223 O O . ASN B 1 131 ? 12.312 -0.535 8.586 1 92.19 131 ASN B O 1
ATOM 2227 N N . GLY B 1 132 ? 10.859 -1.725 7.328 1 95.31 132 GLY B N 1
ATOM 2228 C CA . GLY B 1 132 ? 10.453 -0.542 6.586 1 95.31 132 GLY B CA 1
ATOM 2229 C C . GLY B 1 132 ? 9.516 0.363 7.367 1 95.31 132 GLY B C 1
ATOM 2230 O O . GLY B 1 132 ? 9.023 -0.019 8.43 1 95.31 132 GLY B O 1
ATOM 2231 N N . SER B 1 133 ? 9.312 1.53 6.867 1 97.06 133 SER B N 1
ATOM 2232 C CA . SER B 1 133 ? 8.484 2.453 7.641 1 97.06 133 SER B CA 1
ATOM 2233 C C . SER B 1 133 ? 7.879 3.531 6.75 1 97.06 133 SER B C 1
ATOM 2235 O O . SER B 1 133 ? 8.477 3.918 5.742 1 97.06 133 SER B O 1
ATOM 2237 N N . VAL B 1 134 ? 6.699 3.984 7.121 1 98.25 134 VAL B N 1
ATOM 2238 C CA . VAL B 1 134 ? 6.113 5.172 6.512 1 98.25 134 VAL B CA 1
ATOM 2239 C C . VAL B 1 134 ? 6.82 6.422 7.035 1 98.25 134 VAL B C 1
ATOM 2241 O O . VAL B 1 134 ? 6.918 6.625 8.25 1 98.25 134 VAL B O 1
ATOM 2244 N N . VAL B 1 135 ? 7.293 7.301 6.086 1 97.81 135 VAL B N 1
ATOM 2245 C CA . VAL B 1 135 ? 8.172 8.367 6.551 1 97.81 135 VAL B CA 1
ATOM 2246 C C . VAL B 1 135 ? 7.641 9.719 6.07 1 97.81 135 VAL B C 1
ATOM 2248 O O . VAL B 1 135 ? 8.242 10.758 6.34 1 97.81 135 VAL B O 1
ATOM 2251 N N . GLY B 1 136 ? 6.543 9.734 5.434 1 98.38 136 GLY B N 1
ATOM 2252 C CA . GLY B 1 136 ? 5.93 10.953 4.941 1 98.38 136 GLY B CA 1
ATOM 2253 C C . GLY B 1 136 ? 4.59 10.727 4.27 1 98.38 136 GLY B C 1
ATOM 2254 O O . GLY B 1 136 ? 4.188 9.578 4.055 1 98.38 136 GLY B O 1
ATOM 2255 N N . MET B 1 137 ? 3.965 11.789 3.918 1 98.88 137 MET B N 1
ATOM 2256 C CA . MET B 1 137 ? 2.648 11.719 3.289 1 98.88 137 MET B CA 1
ATOM 2257 C C . MET B 1 137 ? 2.529 12.75 2.168 1 98.88 137 MET B C 1
ATOM 2259 O O . MET B 1 137 ? 3.359 13.648 2.057 1 98.88 137 MET B O 1
ATOM 2263 N N . PHE B 1 138 ? 1.577 12.57 1.356 1 98.81 138 PHE B N 1
ATOM 2264 C CA . PHE B 1 138 ? 1.068 13.523 0.377 1 98.81 138 PHE B CA 1
ATOM 2265 C C . PHE B 1 138 ? -0.432 13.344 0.179 1 98.81 138 PHE B C 1
ATOM 2267 O O . PHE B 1 138 ? -1.032 12.422 0.731 1 98.81 138 PHE B O 1
ATOM 2274 N N . GLY B 1 139 ? -1.055 14.281 -0.486 1 98.69 139 GLY B N 1
ATOM 2275 C CA . GLY B 1 139 ? -2.496 14.133 -0.604 1 98.69 139 GLY B CA 1
ATOM 2276 C C . GLY B 1 139 ? -3.174 15.328 -1.245 1 98.69 139 GLY B C 1
ATOM 2277 O O . GLY B 1 139 ? -2.57 16.016 -2.066 1 98.69 139 GLY B O 1
ATOM 2278 N N . ARG B 1 140 ? -4.523 15.398 -1.008 1 98.88 140 ARG B N 1
ATOM 2279 C CA . ARG B 1 140 ? -5.371 16.5 -1.45 1 98.88 140 ARG B CA 1
ATOM 2280 C C . ARG B 1 140 ? -6.219 17.031 -0.301 1 98.88 140 ARG B C 1
ATOM 2282 O O . ARG B 1 140 ? -6.723 16.266 0.516 1 98.88 140 ARG B O 1
ATOM 2289 N N . ALA B 1 141 ? -6.273 18.375 -0.304 1 98.75 141 ALA B N 1
ATOM 2290 C CA . ALA B 1 141 ? -7.031 18.922 0.814 1 98.75 141 ALA B CA 1
ATOM 2291 C C . ALA B 1 141 ? -7.68 20.25 0.43 1 98.75 141 ALA B C 1
ATOM 2293 O O . ALA B 1 141 ? -7.172 20.969 -0.435 1 98.75 141 ALA B O 1
ATOM 2294 N N . GLY B 1 142 ? -8.797 20.578 0.985 1 98.06 142 GLY B N 1
ATOM 2295 C CA . GLY B 1 142 ? -9.477 21.844 1.106 1 98.06 142 GLY B CA 1
ATOM 2296 C C . GLY B 1 142 ? -9.812 22.219 2.541 1 98.06 142 GLY B C 1
ATOM 2297 O O . GLY B 1 142 ? -8.922 22.328 3.381 1 98.06 142 GLY B O 1
ATOM 2298 N N . ASP B 1 143 ? -11.148 22.25 2.797 1 97.75 143 ASP B N 1
ATOM 2299 C CA . ASP B 1 143 ? -11.547 22.391 4.195 1 97.75 143 ASP B CA 1
ATOM 2300 C C . ASP B 1 143 ? -11.391 21.062 4.941 1 97.75 143 ASP B C 1
ATOM 2302 O O . ASP B 1 143 ? -11.375 21.047 6.172 1 97.75 143 ASP B O 1
ATOM 2306 N N . TYR B 1 144 ? -11.289 20.016 4.133 1 98.38 144 TYR B N 1
ATOM 2307 C CA . TYR B 1 144 ? -11.117 18.656 4.645 1 98.38 144 TYR B CA 1
ATOM 2308 C C . TYR B 1 144 ? -10.016 17.922 3.891 1 98.38 144 TYR B C 1
ATOM 2310 O O . TYR B 1 144 ? -9.547 18.406 2.854 1 98.38 144 TYR B O 1
ATOM 2318 N N . LEU B 1 145 ? -9.57 16.859 4.422 1 98.69 145 LEU B N 1
ATOM 2319 C CA . LEU B 1 145 ? -8.625 15.984 3.729 1 98.69 145 LEU B CA 1
ATOM 2320 C C . LEU B 1 145 ? -9.352 15.062 2.76 1 98.69 145 LEU B C 1
ATOM 2322 O O . LEU B 1 145 ? -10.18 14.242 3.178 1 98.69 145 LEU B O 1
ATOM 2326 N N . HIS B 1 146 ? -9.031 15.164 1.448 1 98.75 146 HIS B N 1
ATOM 2327 C CA . HIS B 1 146 ? -9.805 14.469 0.429 1 98.75 146 HIS B CA 1
ATOM 2328 C C . HIS B 1 146 ? -9.078 13.211 -0.05 1 98.75 146 HIS B C 1
ATOM 2330 O O . HIS B 1 146 ? -9.719 12.266 -0.518 1 98.75 146 HIS B O 1
ATOM 2336 N N . ALA B 1 147 ? -7.746 13.25 0.005 1 98.88 147 ALA B N 1
ATOM 2337 C CA . ALA B 1 147 ? -6.941 12.109 -0.409 1 98.88 147 ALA B CA 1
ATOM 2338 C C . ALA B 1 147 ? -5.633 12.047 0.37 1 98.88 147 ALA B C 1
ATOM 2340 O O . ALA B 1 147 ? -5.125 13.078 0.825 1 98.88 147 ALA B O 1
ATOM 2341 N N . ILE B 1 148 ? -5.117 10.867 0.511 1 98.94 148 ILE B N 1
ATOM 2342 C CA . ILE B 1 148 ? -3.863 10.711 1.236 1 98.94 148 ILE B CA 1
ATOM 2343 C C . ILE B 1 148 ? -3.018 9.633 0.574 1 98.94 148 ILE B C 1
ATOM 2345 O O . ILE B 1 148 ? -3.553 8.672 0.014 1 98.94 148 ILE B O 1
ATOM 2349 N N . GLY B 1 149 ? -1.76 9.789 0.517 1 98.88 149 GLY B N 1
ATOM 2350 C CA . GLY B 1 149 ? -0.733 8.844 0.109 1 98.88 149 GLY B CA 1
ATOM 2351 C C . GLY B 1 149 ? 0.478 8.844 1.023 1 98.88 149 GLY B C 1
ATOM 2352 O O . GLY B 1 149 ? 0.591 9.695 1.91 1 98.88 149 GLY B O 1
ATOM 2353 N N . PHE B 1 150 ? 1.371 7.945 0.782 1 98.88 150 PHE B N 1
ATOM 2354 C CA . PHE B 1 150 ? 2.43 7.742 1.764 1 98.88 150 PHE B CA 1
ATOM 2355 C C . PHE B 1 150 ? 3.773 7.535 1.075 1 98.88 150 PHE B C 1
ATOM 2357 O O . PHE B 1 150 ? 3.844 6.918 0.01 1 98.88 150 PHE B O 1
ATOM 2364 N N . TYR B 1 151 ? 4.785 8.07 1.73 1 97.94 151 TYR B N 1
ATOM 2365 C CA . TYR B 1 151 ? 6.168 7.727 1.416 1 97.94 151 TYR B CA 1
ATOM 2366 C C . TYR B 1 151 ? 6.68 6.629 2.338 1 97.94 151 TYR B C 1
ATOM 2368 O O . TYR B 1 151 ? 6.539 6.715 3.559 1 97.94 151 TYR B O 1
ATOM 2376 N N . VAL B 1 152 ? 7.27 5.578 1.738 1 97.56 152 VAL B N 1
ATOM 2377 C CA . VAL B 1 152 ? 7.723 4.43 2.514 1 97.56 152 VAL B CA 1
ATOM 2378 C C . VAL B 1 152 ? 9.211 4.184 2.256 1 97.56 152 VAL B C 1
ATOM 2380 O O . VAL B 1 152 ? 9.656 4.203 1.106 1 97.56 152 VAL B O 1
ATOM 2383 N N . LEU B 1 153 ? 9.922 4.043 3.32 1 94.94 153 LEU B N 1
ATOM 2384 C CA . LEU B 1 153 ? 11.359 3.791 3.277 1 94.94 153 LEU B CA 1
ATOM 2385 C C . LEU B 1 153 ? 11.664 2.328 3.588 1 94.94 153 LEU B C 1
ATOM 2387 O O . LEU B 1 153 ? 11.148 1.773 4.559 1 94.94 153 LEU B O 1
ATOM 2391 N N . PRO B 1 154 ? 12.43 1.652 2.688 1 91.19 154 PRO B N 1
ATOM 2392 C CA . PRO B 1 154 ? 12.891 0.309 3.047 1 91.19 154 PRO B CA 1
ATOM 2393 C C . PRO B 1 154 ? 13.914 0.318 4.18 1 91.19 154 PRO B C 1
ATOM 2395 O O . PRO B 1 154 ? 14.523 1.354 4.453 1 91.19 154 PRO B O 1
ATOM 2398 N N . GLU B 1 155 ? 13.93 -0.778 4.961 1 77.75 155 GLU B N 1
ATOM 2399 C CA . GLU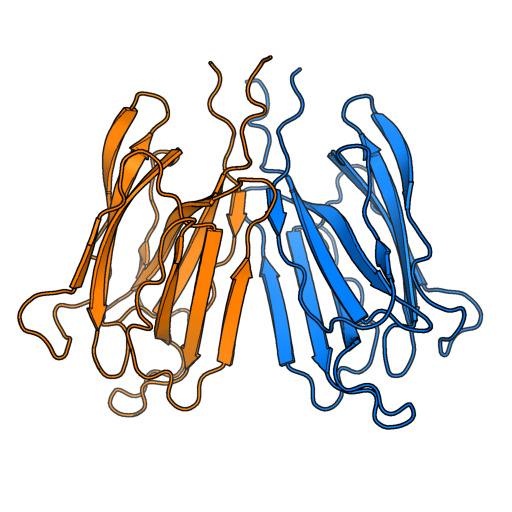 B 1 155 ? 15.031 -0.834 5.918 1 77.75 155 GLU B CA 1
ATOM 2400 C C . GLU B 1 155 ? 16.375 -0.757 5.215 1 77.75 155 GLU B C 1
ATOM 2402 O O . GLU B 1 155 ? 16.562 -1.351 4.148 1 77.75 155 GLU B O 1
ATOM 2407 N N . THR B 1 156 ? 17.094 0.441 5.316 1 54.38 156 THR B N 1
ATOM 2408 C CA . THR B 1 156 ? 18.453 0.399 4.781 1 54.38 156 THR B CA 1
ATOM 2409 C C . THR B 1 156 ? 19.234 -0.761 5.387 1 54.38 156 THR B C 1
ATOM 2411 O O . THR B 1 156 ? 19.172 -0.993 6.594 1 54.38 156 THR B O 1
ATOM 2414 N N . SER B 1 157 ? 19.469 -1.765 4.559 1 46.69 157 SER B N 1
ATOM 2415 C CA . SER B 1 157 ? 20.422 -2.771 5.023 1 46.69 157 SER B CA 1
ATOM 2416 C C . SER B 1 157 ? 21.406 -2.184 6.035 1 46.69 157 SER B C 1
ATOM 2418 O O . SER B 1 157 ? 22 -1.133 5.789 1 46.69 157 SER B O 1
ATOM 2420 N N . LEU B 1 158 ? 21.188 -2.111 7.25 1 38.5 158 LEU B N 1
ATOM 2421 C CA . LEU B 1 158 ? 22.375 -1.824 8.047 1 38.5 158 LEU B CA 1
ATOM 2422 C C . LEU B 1 158 ? 23.625 -2.43 7.41 1 38.5 158 LEU B C 1
ATOM 2424 O O . LEU B 1 158 ? 23.625 -3.611 7.055 1 38.5 158 LEU B O 1
ATOM 2428 N N . ALA B 1 159 ? 24.562 -1.709 6.629 1 29.41 159 ALA B N 1
ATOM 2429 C CA . ALA B 1 159 ? 25.938 -2.121 6.363 1 29.41 159 ALA B CA 1
ATOM 2430 C C . ALA B 1 159 ? 26.484 -2.959 7.512 1 29.41 159 ALA B C 1
ATOM 2432 O O . ALA B 1 159 ? 26.516 -2.508 8.656 1 29.41 159 ALA B O 1
ATOM 2433 N N . SER B 1 160 ? 26.25 -4.258 7.645 1 24.17 160 SER B N 1
ATOM 2434 C CA . SER B 1 160 ? 27.359 -4.824 8.398 1 24.17 160 SER B CA 1
ATOM 2435 C C . SER B 1 160 ? 28.703 -4.305 7.887 1 24.17 160 SER B C 1
ATOM 2437 O O . SER B 1 160 ? 28.875 -4.098 6.684 1 24.17 160 SER B O 1
#

Sequence (320 aa):
MSSSPVVKLGPWGGDDGVAHDITVAPQRLESITIRWGKVLDSVAFTYRDKDNQLHTAGPWGGAGGEKEDPDTITLGPSEYITQVDWSVGPFKLKEIEHCITSLKFVTNQASYGPFGYAVDSTHYSLPVLNNGSVVGMFGRAGDYLHAIGFYVLPETSLASMSSSPVVKLGPWGGDDGVAHDITVAPQRLESITIRWGKVLDSVAFTYRDKDNQLHTAGPWGGAGGEKEDPDTITLGPSEYITQVDWSVGPFKLKEIEHCITSLKFVTNQASYGPFGYAVDSTHYSLPVLNNGSVVGMFGRAGDYLHAIGFYVLPETSLAS

pLDDT: mean 94.45, std 12.57, range [23.33, 98.94]

Foldseek 3Di:
DPQFAKDWDDKDFDDDADWWDDDAGFRAWFKKWWAADQATFFIKTWGAHPVRDIDIGDRFGACDHDDNGTDMDGADPPKFFQKKKWWWADDVVVPRGTFIQWIKTDIPVDIDDGGHDRPPTDMDMDGHDDPKGWGDKIAGYYSGGGIIITIIGHDPPPDD/DDQFAKDWDDKDFDDDADWWDDDAGFRAWFKKWWAADQATFFIKTWGAHPVRDIDIDDRFGACDHDDNGTDMDGADPPKFFQKKKWWWADDVVVPRGTFIQWIKTDIPVDIDDGGHDRPPTDMDMDGHDDPKGWGDKIAGYYSGGGIIITIIGHDPPPPD